Protein AF-A0A9D1F1M0-F1 (afdb_monomer)

Secondary structure (DSSP, 8-state):
-EE-SS-EE---PPSEEEEEE---S-TTT--SEEEESSEEEEEESSS------EEEE----HHHHSEEEETTEEEEPPBPPPPBPHHHHHHHHHHHT-S----SSBHHHHHHHHTTSGGGSPPHHHHHHHHHHHBTT---PPTT--EE--B-TTHHHHHTPPPSSEEEEEEEEETTEEEEEEE-SSEEEEEEEETT-TT-BB--BT--

Structure (mmCIF, N/CA/C/O backbone):
data_AF-A0A9D1F1M0-F1
#
_entry.id   AF-A0A9D1F1M0-F1
#
loop_
_atom_site.group_PDB
_atom_site.id
_atom_site.type_symbol
_atom_site.label_atom_id
_atom_site.label_alt_id
_atom_site.label_comp_id
_atom_site.label_asym_id
_atom_site.label_entity_id
_atom_site.label_seq_id
_atom_site.pdbx_PDB_ins_code
_atom_site.Cartn_x
_atom_site.Cartn_y
_atom_site.Cartn_z
_atom_site.occupancy
_atom_site.B_iso_or_equiv
_atom_site.auth_seq_id
_atom_site.auth_comp_id
_atom_site.auth_asym_id
_atom_site.auth_atom_id
_atom_site.pdbx_PDB_model_num
ATOM 1 N N . MET A 1 1 ? -32.389 -7.081 27.002 1.00 66.50 1 MET A N 1
ATOM 2 C CA . MET A 1 1 ? -31.850 -6.179 25.965 1.00 66.50 1 MET A CA 1
ATOM 3 C C . MET A 1 1 ? -31.815 -6.946 24.661 1.00 66.50 1 MET A C 1
ATOM 5 O O . MET A 1 1 ? -31.350 -8.079 24.673 1.00 66.50 1 MET A O 1
ATOM 9 N N . THR A 1 2 ? -32.314 -6.364 23.579 1.00 65.06 2 THR A N 1
ATOM 10 C CA . THR A 1 2 ? -32.238 -6.954 22.236 1.00 65.06 2 THR A CA 1
ATOM 11 C C . THR A 1 2 ? -31.407 -6.020 21.376 1.00 65.06 2 THR A C 1
ATOM 13 O O . THR A 1 2 ? -31.782 -4.863 21.230 1.00 65.06 2 THR A O 1
ATOM 16 N N . ALA A 1 3 ? -30.282 -6.486 20.847 1.00 62.66 3 ALA A N 1
ATOM 17 C CA . ALA A 1 3 ? -29.440 -5.701 19.950 1.00 62.66 3 ALA A CA 1
ATOM 18 C C . ALA A 1 3 ? -29.547 -6.256 18.524 1.00 62.66 3 ALA A C 1
ATOM 20 O O . ALA A 1 3 ? -29.534 -7.471 18.332 1.00 62.66 3 ALA A O 1
ATOM 21 N N . SER A 1 4 ? -29.678 -5.358 17.555 1.00 65.12 4 SER A N 1
ATOM 22 C CA . SER A 1 4 ? -29.601 -5.604 16.115 1.00 65.12 4 SER A CA 1
ATOM 23 C C . SER A 1 4 ? -28.445 -4.784 15.528 1.00 65.12 4 SER A C 1
ATOM 25 O O . SER A 1 4 ? -27.777 -4.050 16.258 1.00 65.12 4 SER A O 1
ATOM 27 N N . SER A 1 5 ? -28.210 -4.884 14.219 1.00 59.22 5 SER A N 1
ATOM 28 C CA . SER A 1 5 ? -27.217 -4.060 13.516 1.00 59.22 5 SER A CA 1
ATOM 29 C C . SER A 1 5 ? -27.493 -2.559 13.641 1.00 59.22 5 SER A C 1
ATOM 31 O O . SER A 1 5 ? -26.550 -1.776 13.687 1.00 59.22 5 SER A O 1
ATOM 33 N N . ASP A 1 6 ? -28.771 -2.179 13.746 1.00 58.97 6 ASP A N 1
ATOM 34 C CA . ASP A 1 6 ? -29.195 -0.782 13.580 1.00 58.97 6 ASP A CA 1
ATOM 35 C C . ASP A 1 6 ? -29.784 -0.174 14.864 1.00 58.97 6 ASP A C 1
ATOM 37 O O . ASP A 1 6 ? -30.044 1.025 14.925 1.00 58.97 6 ASP A O 1
ATOM 41 N N . TYR A 1 7 ? -30.023 -0.986 15.901 1.00 61.09 7 TYR A N 1
ATOM 42 C CA . TYR A 1 7 ? -30.582 -0.515 17.169 1.00 61.09 7 TYR A CA 1
ATOM 43 C C . TYR A 1 7 ? -30.266 -1.453 18.339 1.00 61.09 7 TYR A C 1
ATOM 45 O O . TYR A 1 7 ? -30.115 -2.663 18.174 1.00 61.09 7 TYR A O 1
ATOM 53 N N . ALA A 1 8 ? -30.265 -0.902 19.552 1.00 68.00 8 ALA A N 1
ATOM 54 C CA . ALA A 1 8 ? -30.320 -1.663 20.794 1.00 68.00 8 ALA A CA 1
ATOM 55 C C . ALA A 1 8 ? -31.588 -1.281 21.563 1.00 68.00 8 ALA A C 1
ATOM 57 O O . ALA A 1 8 ? -31.854 -0.109 21.810 1.00 68.00 8 ALA A O 1
ATOM 58 N N . ARG A 1 9 ? -32.385 -2.280 21.943 1.00 71.25 9 ARG A N 1
ATOM 59 C CA . ARG A 1 9 ? -33.618 -2.114 22.711 1.00 71.25 9 ARG A CA 1
ATOM 60 C C . ARG A 1 9 ? -33.408 -2.578 24.147 1.00 71.25 9 ARG A C 1
ATOM 62 O O . ARG A 1 9 ? -33.182 -3.764 24.411 1.00 71.25 9 ARG A O 1
ATOM 69 N N . LEU A 1 10 ? -33.529 -1.646 25.085 1.00 73.19 10 LEU A N 1
ATOM 70 C CA . LEU A 1 10 ? -33.642 -1.931 26.513 1.00 73.19 10 LEU A CA 1
ATOM 71 C C . LEU A 1 10 ? -35.132 -2.119 26.830 1.00 73.19 10 LEU A C 1
ATOM 73 O O . LEU A 1 10 ? -35.920 -1.194 26.680 1.00 73.19 10 LEU A O 1
ATOM 77 N N . CYS A 1 11 ? -35.539 -3.332 27.203 1.00 68.44 11 CYS A N 1
ATOM 78 C CA . CYS A 1 11 ? -36.927 -3.624 27.571 1.00 68.44 11 CYS A CA 1
ATOM 79 C C . CYS A 1 11 ? -37.061 -3.684 29.098 1.00 68.44 11 CYS A C 1
ATOM 81 O O . CYS A 1 11 ? -36.171 -4.223 29.756 1.00 68.44 11 CYS A O 1
ATOM 83 N N . SER A 1 12 ? -38.199 -3.216 29.623 1.00 70.38 12 SER A N 1
ATOM 84 C CA . SER A 1 12 ? -38.645 -3.446 31.009 1.00 70.38 12 SER A CA 1
ATOM 85 C C . SER A 1 12 ? -37.773 -2.822 32.107 1.00 70.38 12 SER A C 1
ATOM 87 O O . SER A 1 12 ? -37.576 -3.430 33.158 1.00 70.38 12 SER A O 1
ATOM 89 N N . LEU A 1 13 ? -37.263 -1.608 31.890 1.00 72.69 13 LEU A N 1
ATOM 90 C CA . LEU A 1 13 ? -36.590 -0.857 32.951 1.00 72.69 13 LEU A CA 1
ATOM 91 C C . LEU A 1 13 ? -37.628 -0.197 33.884 1.00 72.69 13 LEU A C 1
ATOM 93 O O . LEU A 1 13 ? -38.543 0.460 33.383 1.00 72.69 13 LEU A O 1
ATOM 97 N N . PRO A 1 14 ? -37.518 -0.351 35.218 1.00 78.12 14 PRO A N 1
ATOM 98 C CA . PRO A 1 14 ? -38.342 0.403 36.159 1.00 78.12 14 PRO A CA 1
ATOM 99 C C . PRO A 1 14 ? -38.000 1.899 36.116 1.00 78.12 14 PRO A C 1
ATOM 101 O O . PRO A 1 14 ? -36.936 2.296 35.634 1.00 78.12 14 PRO A O 1
ATOM 104 N N . SER A 1 15 ? -38.883 2.742 36.652 1.00 78.06 15 SER A N 1
ATOM 105 C CA . SER A 1 15 ? -38.616 4.176 36.777 1.00 78.06 15 SER A CA 1
ATOM 106 C C . SER A 1 15 ? -37.350 4.427 37.601 1.00 78.06 15 SER A C 1
ATOM 108 O O . SER A 1 15 ? -37.197 3.855 38.683 1.00 78.06 15 SER A O 1
ATOM 110 N N . GLY A 1 16 ? -36.457 5.284 37.113 1.00 78.62 16 GLY A N 1
ATOM 111 C CA . GLY A 1 16 ? -35.172 5.546 37.760 1.00 78.62 16 GLY A CA 1
ATOM 112 C C . GLY A 1 16 ? -34.158 6.233 36.849 1.00 78.62 16 GLY A C 1
ATOM 113 O O . GLY A 1 16 ? -34.434 6.489 35.676 1.00 78.62 16 GLY A O 1
ATOM 114 N N . SER A 1 17 ? -32.986 6.533 37.410 1.00 79.38 17 SER A N 1
ATOM 115 C CA . SER A 1 17 ? -31.849 7.121 36.693 1.00 79.38 17 SER A CA 1
ATOM 116 C C . SER A 1 17 ? -30.860 6.037 36.281 1.00 79.38 17 SER A C 1
ATOM 118 O O . SER A 1 17 ? -30.490 5.190 37.095 1.00 79.38 17 SER A O 1
ATOM 120 N N . TYR A 1 18 ? -30.403 6.095 35.035 1.00 80.88 18 TYR A N 1
ATOM 121 C CA . TYR A 1 18 ? -29.523 5.099 34.437 1.00 80.88 18 TYR A CA 1
ATOM 122 C C . TYR A 1 18 ? -28.327 5.751 33.748 1.00 80.88 18 TYR A C 1
ATOM 124 O O . TYR A 1 18 ? -28.400 6.879 33.256 1.00 80.88 18 TYR A O 1
ATOM 132 N N . TYR A 1 19 ? -27.238 4.987 33.683 1.00 78.31 19 TYR A N 1
ATOM 133 C CA . TYR A 1 19 ? -26.060 5.287 32.880 1.00 78.31 19 TYR A CA 1
ATOM 134 C C . TYR A 1 19 ? -25.877 4.173 31.857 1.00 78.31 19 TYR A C 1
ATOM 136 O O . TYR A 1 19 ? -25.788 2.999 32.225 1.00 78.31 19 TYR A O 1
ATOM 144 N N . LEU A 1 20 ? -25.825 4.541 30.581 1.00 78.19 20 LEU A N 1
ATOM 145 C CA . LEU A 1 20 ? -25.457 3.636 29.504 1.00 78.19 20 LEU A CA 1
ATOM 146 C C . LEU A 1 20 ? -24.019 3.927 29.093 1.00 78.19 20 LEU A C 1
ATOM 148 O O . LEU A 1 20 ? -23.716 5.023 28.617 1.00 78.19 20 LEU A O 1
ATOM 152 N N . LEU A 1 21 ? -23.164 2.924 29.273 1.00 76.31 21 LEU A N 1
ATOM 153 C CA . LEU A 1 21 ? -21.845 2.877 28.663 1.00 76.31 21 LEU A CA 1
ATOM 154 C C . LEU A 1 21 ? -21.984 2.191 27.308 1.00 76.31 21 LEU A C 1
ATOM 156 O O . LEU A 1 21 ? -22.409 1.035 27.237 1.00 76.31 21 LEU A O 1
ATOM 160 N N . ILE A 1 22 ? -21.626 2.899 26.244 1.00 75.94 22 ILE A N 1
ATOM 161 C CA . ILE A 1 22 ? -21.608 2.344 24.895 1.00 75.94 22 ILE A CA 1
ATOM 162 C C . ILE A 1 22 ? -20.151 2.141 24.504 1.00 75.94 22 ILE A C 1
ATOM 164 O O . ILE A 1 22 ? -19.398 3.100 24.366 1.00 75.94 22 ILE A O 1
ATOM 168 N N . SER A 1 23 ? -19.760 0.886 24.301 1.00 66.31 23 SER A N 1
ATOM 169 C CA . SER A 1 23 ? -18.408 0.525 23.888 1.00 66.31 23 SER A CA 1
ATOM 170 C C . SER A 1 23 ? -18.415 -0.373 22.654 1.00 66.31 23 SER A C 1
ATOM 172 O O . SER A 1 23 ? -19.356 -1.123 22.386 1.00 66.31 23 SER A O 1
ATOM 174 N N . SER A 1 24 ? -17.339 -0.281 21.876 1.00 62.59 24 SER A N 1
ATOM 175 C CA . SER A 1 24 ? -17.047 -1.210 20.789 1.00 62.59 24 SER A CA 1
ATOM 176 C C . SER A 1 24 ? -16.769 -2.608 21.362 1.00 62.59 24 SER A C 1
ATOM 178 O O . SER A 1 24 ? -16.028 -2.770 22.329 1.00 62.59 24 SER A O 1
ATOM 180 N N . VAL A 1 25 ? -17.344 -3.647 20.745 1.00 58.22 25 VAL A N 1
ATOM 181 C CA . VAL A 1 25 ? -17.185 -5.050 21.185 1.00 58.22 25 VAL A CA 1
ATOM 182 C C . VAL A 1 25 ? -15.763 -5.581 20.920 1.00 58.22 25 VAL A C 1
ATOM 184 O O . VAL A 1 25 ? -15.386 -6.633 21.430 1.00 58.22 25 VAL A O 1
ATOM 187 N N . LYS A 1 26 ? -14.938 -4.859 20.146 1.00 52.06 26 LYS A N 1
ATOM 188 C CA . LYS A 1 26 ? -13.528 -5.199 19.898 1.00 52.06 26 LYS A CA 1
ATOM 189 C C . LYS A 1 26 ? -12.594 -4.299 20.709 1.00 52.06 26 LYS A C 1
ATOM 191 O O . LYS A 1 26 ? -11.773 -3.584 20.149 1.00 52.06 26 LYS A O 1
ATOM 196 N N . ALA A 1 27 ? -12.692 -4.387 22.032 1.00 37.38 27 ALA A N 1
ATOM 197 C CA . ALA A 1 27 ? -11.729 -3.762 22.930 1.00 37.38 27 ALA A CA 1
ATOM 198 C C . ALA A 1 27 ? -10.305 -4.283 22.645 1.00 37.38 27 ALA A C 1
ATOM 200 O O . ALA A 1 27 ? -10.062 -5.491 22.674 1.00 37.38 27 ALA A O 1
ATOM 201 N N . GLY A 1 28 ? -9.369 -3.368 22.372 1.00 43.16 28 GLY A N 1
ATOM 202 C CA . GLY A 1 28 ? -7.945 -3.701 22.236 1.00 43.16 28 GLY A CA 1
ATOM 203 C C . GLY A 1 28 ? -7.144 -2.861 21.240 1.00 43.16 28 GLY A C 1
ATOM 204 O O . GLY A 1 28 ? -6.245 -3.407 20.615 1.00 43.16 28 GLY A O 1
ATOM 205 N N . GLY A 1 29 ? -7.468 -1.576 21.043 1.00 45.91 29 GLY A N 1
ATOM 206 C CA . GLY A 1 29 ? -6.735 -0.710 20.102 1.00 45.91 29 GLY A CA 1
ATOM 207 C C . GLY A 1 29 ? -7.098 -0.913 18.624 1.00 45.91 29 GLY A C 1
ATOM 208 O O . GLY A 1 29 ? -6.433 -0.370 17.750 1.00 45.91 29 GLY A O 1
ATOM 209 N N . LYS A 1 30 ? -8.167 -1.672 18.342 1.00 52.09 30 LYS A N 1
ATOM 210 C CA . LYS A 1 30 ? -8.663 -2.009 16.991 1.00 52.09 30 LYS A CA 1
ATOM 211 C C . LYS A 1 30 ? -10.112 -1.568 16.778 1.00 52.09 30 LYS A C 1
ATOM 213 O O . LYS A 1 30 ? -10.870 -2.220 16.054 1.00 52.09 30 LYS A O 1
ATOM 218 N N . ASP A 1 31 ? -10.519 -0.499 17.454 1.00 56.31 31 ASP A N 1
ATOM 219 C CA . ASP A 1 31 ? -11.888 -0.001 17.395 1.00 56.31 31 ASP A CA 1
ATOM 220 C C . ASP A 1 31 ? -12.197 0.535 15.994 1.00 56.31 31 ASP A C 1
ATOM 222 O O . ASP A 1 31 ? -11.617 1.509 15.521 1.00 56.31 31 ASP A O 1
ATOM 226 N N . LYS A 1 32 ? -13.132 -0.127 15.304 1.00 56.91 32 LYS A N 1
ATOM 227 C CA . LYS A 1 32 ? -13.571 0.265 13.955 1.00 56.91 32 LYS A CA 1
ATOM 228 C C . LYS A 1 32 ? -14.435 1.534 13.971 1.00 56.91 32 LYS A C 1
ATOM 230 O O . LYS A 1 32 ? -14.547 2.210 12.948 1.00 56.91 32 LYS A O 1
ATOM 235 N N . TYR A 1 33 ? -15.038 1.852 15.116 1.00 60.19 33 TYR A N 1
ATOM 236 C CA . TYR A 1 33 ? -15.935 2.988 15.292 1.00 60.19 33 TYR A CA 1
ATOM 237 C C . TYR A 1 33 ? -15.636 3.726 16.596 1.00 60.19 33 TYR A C 1
ATOM 239 O O . TYR A 1 33 ? -15.408 3.083 17.619 1.00 60.19 33 TYR A O 1
ATOM 247 N N . ASN A 1 34 ? -15.689 5.057 16.559 1.00 62.19 34 ASN A N 1
ATOM 248 C CA . ASN A 1 34 ? -15.696 5.898 17.750 1.00 62.19 34 ASN A CA 1
ATOM 249 C C . ASN A 1 34 ? -17.141 6.170 18.129 1.00 62.19 34 ASN A C 1
ATOM 251 O O . ASN A 1 34 ? -17.940 6.542 17.265 1.00 62.19 34 ASN A O 1
ATOM 255 N N . VAL A 1 35 ? -17.471 6.030 19.406 1.00 65.00 35 VAL A N 1
ATOM 256 C CA . VAL A 1 35 ? -18.810 6.351 19.892 1.00 65.00 35 VAL A CA 1
ATOM 257 C C . VAL A 1 35 ? -18.781 7.728 20.519 1.00 65.00 35 VAL A C 1
ATOM 259 O O . VAL A 1 35 ? -17.998 7.988 21.431 1.00 65.00 35 VAL A O 1
ATOM 262 N N . LYS A 1 36 ? -19.652 8.620 20.048 1.00 67.25 36 LYS A N 1
ATOM 263 C CA . LYS A 1 36 ? -19.908 9.893 20.722 1.00 67.25 36 LYS A CA 1
ATOM 264 C C . LYS A 1 36 ? -21.417 10.115 20.839 1.00 67.25 36 LYS A C 1
ATOM 266 O O . LYS A 1 36 ? -22.094 10.103 19.806 1.00 67.25 36 LYS A O 1
ATOM 271 N N . PRO A 1 37 ? -21.941 10.352 22.058 1.00 66.69 37 PRO A N 1
ATOM 272 C CA . PRO A 1 37 ? -21.266 10.273 23.370 1.00 66.69 37 PRO A CA 1
ATOM 273 C C . PRO A 1 37 ? -21.019 8.823 23.853 1.00 66.69 37 PRO A C 1
ATOM 275 O O . PRO A 1 37 ? -21.831 7.939 23.610 1.00 66.69 37 PRO A O 1
ATOM 278 N N . GLU A 1 38 ? -19.913 8.593 24.571 1.00 72.94 38 GLU A N 1
ATOM 279 C CA . GLU A 1 38 ? -19.557 7.286 25.172 1.00 72.94 38 GLU A CA 1
ATOM 280 C C . GLU A 1 38 ? -20.424 6.943 26.395 1.00 72.94 38 GLU A C 1
ATOM 282 O O . GLU A 1 38 ? -20.784 5.788 26.626 1.00 72.94 38 GLU A O 1
ATOM 287 N N . ASN A 1 39 ? -20.785 7.974 27.162 1.00 77.94 39 ASN A N 1
ATOM 288 C CA . ASN A 1 39 ? -21.615 7.868 28.351 1.00 77.94 39 ASN A CA 1
ATOM 289 C C . ASN A 1 39 ? -22.881 8.694 28.153 1.00 77.94 39 ASN A C 1
ATOM 291 O O . ASN A 1 39 ? -22.809 9.903 27.925 1.00 77.94 39 ASN A O 1
ATOM 295 N N . ILE A 1 40 ? -24.035 8.043 28.276 1.00 78.88 40 ILE A N 1
ATOM 296 C CA . ILE A 1 40 ? -25.343 8.698 28.214 1.00 78.88 40 ILE A CA 1
ATOM 297 C C . ILE A 1 40 ? -26.041 8.477 29.547 1.00 78.88 40 ILE A C 1
ATOM 299 O O . ILE A 1 40 ? -26.253 7.336 29.962 1.00 78.88 40 ILE A O 1
ATOM 303 N N . SER A 1 41 ? -26.401 9.568 30.219 1.00 79.19 41 SER A N 1
ATOM 304 C CA . SER A 1 41 ? -27.297 9.525 31.369 1.00 79.19 41 SER A CA 1
ATOM 305 C C . SER A 1 41 ? -28.725 9.808 30.923 1.00 79.19 41 SER A C 1
ATOM 307 O O . SER A 1 41 ? -28.979 10.708 30.120 1.00 79.19 41 SER A O 1
ATOM 309 N N . PHE A 1 42 ? -29.669 9.036 31.450 1.00 76.94 42 PHE A N 1
ATOM 310 C CA . PHE A 1 42 ? -31.088 9.264 31.213 1.00 76.94 42 PHE A CA 1
ATOM 311 C C . PHE A 1 42 ? -31.930 8.848 32.415 1.00 76.94 42 PHE A C 1
ATOM 313 O O . PHE A 1 42 ? -31.525 8.015 33.228 1.00 76.94 42 PHE A O 1
ATOM 320 N N . THR A 1 43 ? -33.120 9.433 32.510 1.00 74.62 43 THR A N 1
ATOM 321 C CA . THR A 1 43 ? -34.093 9.131 33.560 1.00 74.62 43 THR A CA 1
ATOM 322 C C . THR A 1 43 ? -35.374 8.638 32.913 1.00 74.62 43 THR A C 1
ATOM 324 O O . THR A 1 43 ? -35.920 9.304 32.036 1.00 74.62 43 THR A O 1
ATOM 327 N N . ILE A 1 44 ? -35.874 7.493 33.370 1.00 70.88 44 ILE A N 1
ATOM 328 C CA . ILE A 1 44 ? -37.179 6.966 32.966 1.00 70.88 44 ILE A CA 1
ATOM 329 C C . ILE A 1 44 ? -38.187 7.396 34.028 1.00 70.88 44 ILE A C 1
ATOM 331 O O . ILE A 1 44 ? -38.185 6.867 35.140 1.00 70.88 44 ILE A O 1
ATOM 335 N N . THR A 1 45 ? -39.016 8.386 33.703 1.00 68.62 45 THR A N 1
ATOM 336 C CA . THR A 1 45 ? -40.078 8.892 34.592 1.00 68.62 45 THR A CA 1
ATOM 337 C C . THR A 1 45 ? -41.451 8.337 34.227 1.00 68.62 45 THR A C 1
ATOM 339 O O . THR A 1 45 ? -42.252 8.105 35.121 1.00 68.62 45 THR A O 1
ATOM 342 N N . ASN A 1 46 ? -41.679 8.062 32.942 1.00 62.03 46 ASN A N 1
ATOM 343 C CA . ASN A 1 46 ? -42.739 7.238 32.360 1.00 62.03 46 ASN A CA 1
ATOM 344 C C . ASN A 1 46 ? -42.135 6.541 31.128 1.00 62.03 46 ASN A C 1
ATOM 346 O O . ASN A 1 46 ? -41.043 6.916 30.712 1.00 62.03 46 ASN A O 1
ATOM 350 N N . SER A 1 47 ? -42.788 5.510 30.598 1.00 57.84 47 SER A N 1
ATOM 351 C CA . SER A 1 47 ? -42.271 4.460 29.694 1.00 57.84 47 SER A CA 1
ATOM 352 C C . SER A 1 47 ? -41.488 4.859 28.430 1.00 57.84 47 SER A C 1
ATOM 354 O O . SER A 1 47 ? -41.034 3.961 27.726 1.00 57.84 47 SER A O 1
ATOM 356 N N . ASP A 1 48 ? -41.263 6.141 28.159 1.00 57.00 48 ASP A N 1
ATOM 357 C CA . ASP A 1 48 ? -40.726 6.627 26.897 1.00 57.00 48 ASP A CA 1
ATOM 358 C C . ASP A 1 48 ? -39.519 7.546 27.134 1.00 57.00 48 ASP A C 1
ATOM 360 O O . ASP A 1 48 ? -39.643 8.720 27.487 1.00 57.00 48 ASP A O 1
ATOM 364 N N . TRP A 1 49 ? -38.326 6.986 26.935 1.00 62.28 49 TRP A N 1
ATOM 365 C CA . TRP A 1 49 ? -37.104 7.747 26.692 1.00 62.28 49 TRP A CA 1
ATOM 366 C C . TRP A 1 49 ? -36.579 7.381 25.304 1.00 62.28 49 TRP A C 1
ATOM 368 O O . TRP A 1 49 ? -36.384 6.201 25.007 1.00 62.28 49 TRP A O 1
ATOM 378 N N . GLU A 1 50 ? -36.320 8.392 24.478 1.00 59.25 50 GLU A N 1
ATOM 379 C CA . GLU A 1 50 ? -35.614 8.251 23.207 1.00 59.25 50 GLU A CA 1
ATOM 380 C C . GLU A 1 50 ? -34.267 8.975 23.301 1.00 59.25 50 GLU A C 1
ATOM 382 O O . GLU A 1 50 ? -34.192 10.149 23.667 1.00 59.25 50 GLU A O 1
ATOM 387 N N . GLY A 1 51 ? -33.192 8.272 22.956 1.00 60.00 51 GLY A N 1
ATOM 388 C CA . GLY A 1 51 ? -31.860 8.842 22.801 1.00 60.00 51 GLY A CA 1
ATOM 389 C C . GLY A 1 51 ? -31.135 8.173 21.643 1.00 60.00 51 GLY A C 1
ATOM 390 O O . GLY A 1 51 ? -31.375 7.005 21.339 1.00 60.00 51 GLY A O 1
ATOM 391 N N . ASN A 1 52 ? -30.260 8.922 20.979 1.00 57.09 52 ASN A N 1
ATOM 392 C CA . ASN A 1 52 ? -29.437 8.427 19.883 1.00 57.09 52 ASN A CA 1
ATOM 393 C C . ASN A 1 52 ? -27.947 8.534 20.239 1.00 57.09 52 ASN A C 1
ATOM 395 O O . ASN A 1 52 ? -27.537 9.361 21.051 1.00 57.09 52 ASN A O 1
ATOM 399 N N . ALA A 1 53 ? -27.143 7.661 19.637 1.00 56.66 53 ALA A N 1
ATOM 400 C CA . ALA A 1 53 ? -25.690 7.729 19.661 1.00 56.66 53 ALA A CA 1
ATOM 401 C C . ALA A 1 53 ? -25.191 7.593 18.223 1.00 56.66 53 ALA A C 1
ATOM 403 O O . ALA A 1 53 ? -25.727 6.795 17.451 1.00 56.66 53 ALA A O 1
ATOM 404 N N . SER A 1 54 ? -24.179 8.375 17.856 1.00 49.56 54 SER A N 1
ATOM 405 C CA . SER A 1 54 ? -23.539 8.278 16.545 1.00 49.56 54 SER A CA 1
ATOM 406 C C . SER A 1 54 ? -22.253 7.465 16.638 1.00 49.56 54 SER A C 1
ATOM 408 O O . SER A 1 54 ? -21.437 7.682 17.538 1.00 49.56 54 SER A O 1
ATOM 410 N N . PHE A 1 55 ? -22.075 6.553 15.685 1.00 50.62 55 PHE A N 1
ATOM 411 C CA . PHE A 1 55 ? -20.854 5.779 15.503 1.00 50.62 55 PHE A CA 1
ATOM 412 C C . PHE A 1 55 ? -20.092 6.361 14.314 1.00 50.62 55 PHE A C 1
ATOM 414 O O . PHE A 1 55 ? -20.511 6.214 13.166 1.00 50.62 55 PHE A O 1
ATOM 421 N N . GLU A 1 56 ? -18.980 7.039 14.576 1.00 58.03 56 GLU A N 1
ATOM 422 C CA . GLU A 1 56 ? -18.094 7.519 13.517 1.00 58.03 56 GLU A CA 1
ATOM 423 C C . GLU A 1 56 ? -17.197 6.365 13.073 1.00 58.03 56 GLU A C 1
ATOM 425 O O . GLU A 1 56 ? -16.486 5.782 13.892 1.00 58.03 56 GLU A O 1
ATOM 430 N N . LYS A 1 57 ? -17.230 6.008 11.786 1.00 60.00 57 LYS A N 1
ATOM 431 C CA . LYS A 1 57 ? -16.325 5.000 11.222 1.00 60.00 57 LYS A CA 1
ATOM 432 C C . LYS A 1 57 ? -14.892 5.529 11.285 1.00 60.00 57 LYS A C 1
ATOM 434 O O . LYS A 1 57 ? -14.543 6.454 10.562 1.00 60.00 57 LYS A O 1
ATOM 439 N N . LEU A 1 58 ? -14.075 4.922 12.141 1.00 63.41 58 LEU A N 1
ATOM 440 C CA . LEU A 1 58 ? -12.683 5.318 12.363 1.00 63.41 58 LEU A CA 1
ATOM 441 C C . LEU A 1 58 ? -11.732 4.720 11.331 1.00 63.41 58 LEU A C 1
ATOM 443 O O . LEU A 1 58 ? -10.729 5.336 10.987 1.00 63.41 58 LEU A O 1
ATOM 447 N N . VAL A 1 59 ? -12.040 3.516 10.842 1.00 69.94 59 VAL A N 1
ATOM 448 C CA . VAL A 1 59 ? -11.173 2.781 9.916 1.00 69.94 59 VAL A CA 1
ATOM 449 C C . VAL A 1 59 ? -11.841 2.692 8.552 1.00 69.94 59 VAL A C 1
ATOM 451 O O . VAL A 1 59 ? -12.789 1.924 8.360 1.00 69.94 59 VAL A O 1
ATOM 454 N N . LYS A 1 60 ? -11.327 3.469 7.598 1.00 81.50 60 LYS A N 1
ATOM 455 C CA . LYS A 1 60 ? -11.651 3.315 6.176 1.00 81.50 60 LYS A CA 1
ATOM 456 C C . LYS A 1 60 ? -10.769 2.222 5.589 1.00 81.50 60 LYS A C 1
ATOM 458 O O . LYS A 1 60 ? -9.556 2.226 5.805 1.00 81.50 60 LYS A O 1
ATOM 463 N N . ASN A 1 61 ? -11.390 1.270 4.905 1.00 86.00 61 ASN A N 1
ATOM 464 C CA . ASN A 1 61 ? -10.749 0.054 4.430 1.00 86.00 61 ASN A CA 1
ATOM 465 C C . ASN A 1 61 ? -11.255 -0.351 3.051 1.00 86.00 61 ASN A C 1
ATOM 467 O O . ASN A 1 61 ? -12.367 -0.034 2.625 1.00 86.00 61 ASN A O 1
ATOM 471 N N . CYS A 1 62 ? -10.445 -1.162 2.390 1.00 88.25 62 CYS A N 1
ATOM 472 C CA . CYS A 1 62 ? -10.683 -1.553 1.015 1.00 88.25 62 CYS A CA 1
ATOM 473 C C . CYS A 1 62 ? -12.001 -2.245 0.728 1.00 88.25 62 CYS A C 1
ATOM 475 O O . CYS A 1 62 ? -12.587 -2.035 -0.331 1.00 88.25 62 CYS A O 1
ATOM 477 N N . LYS A 1 63 ? -12.466 -3.080 1.657 1.00 83.19 63 LYS A N 1
ATOM 478 C CA . LYS A 1 63 ? -13.658 -3.895 1.441 1.00 83.19 63 LYS A CA 1
ATOM 479 C C . LYS A 1 63 ? -14.927 -3.050 1.424 1.00 83.19 63 LYS A C 1
ATOM 481 O O . LYS A 1 63 ? -15.875 -3.397 0.729 1.00 83.19 63 LYS A O 1
ATOM 486 N N . GLU A 1 64 ? -14.955 -1.986 2.216 1.00 81.75 64 GLU A N 1
ATOM 487 C CA . GLU A 1 64 ? -16.155 -1.173 2.412 1.00 81.75 64 GLU A CA 1
ATOM 488 C C . GLU A 1 64 ? -16.104 0.154 1.662 1.00 81.75 64 GLU A C 1
ATOM 490 O O . GLU A 1 64 ? -17.140 0.614 1.194 1.00 81.75 64 GLU A O 1
ATOM 495 N N . ASP A 1 65 ? -14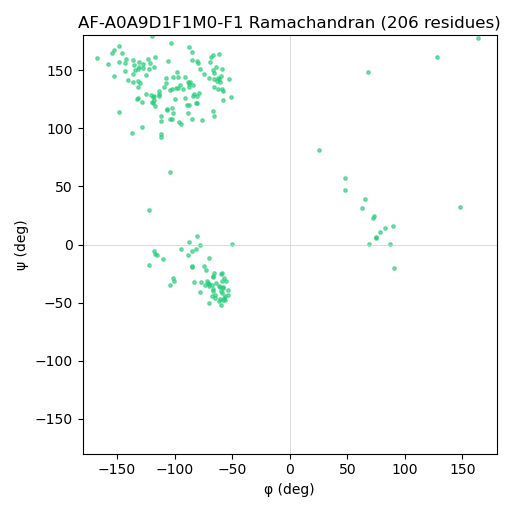.924 0.764 1.543 1.00 86.31 65 ASP A N 1
ATOM 496 C CA . ASP A 1 65 ? -14.777 2.120 1.007 1.00 86.31 65 ASP A CA 1
ATOM 497 C C . ASP A 1 65 ? -14.101 2.145 -0.374 1.00 86.31 65 ASP A C 1
ATOM 499 O O . ASP A 1 65 ? -14.103 3.178 -1.038 1.00 86.31 65 ASP A O 1
ATOM 503 N N . GLY A 1 66 ? -13.508 1.029 -0.817 1.00 90.06 66 GLY A N 1
ATOM 504 C CA . GLY A 1 66 ? -12.704 0.963 -2.048 1.00 90.06 66 GLY A CA 1
ATOM 505 C C . GLY A 1 66 ? -11.312 1.598 -1.922 1.00 90.06 66 GLY A C 1
ATOM 506 O O . GLY A 1 66 ? -10.575 1.695 -2.902 1.00 90.06 66 GLY A O 1
ATOM 507 N N . TYR A 1 67 ? -10.941 2.029 -0.717 1.00 92.25 67 TY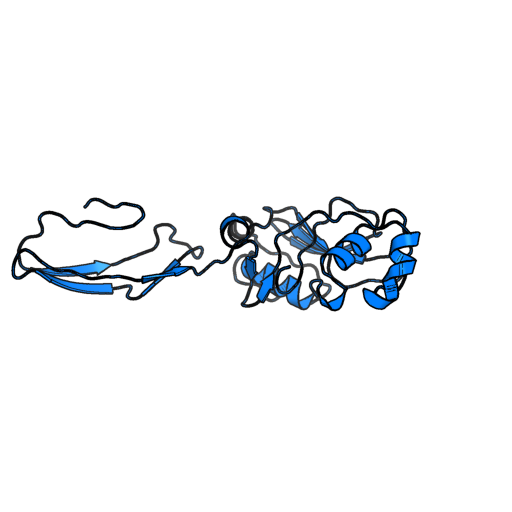R A N 1
ATOM 508 C CA . TYR A 1 67 ? -9.650 2.613 -0.366 1.00 92.25 67 TYR A CA 1
ATOM 509 C C . TYR A 1 67 ? -9.386 2.387 1.124 1.00 92.25 67 TYR A C 1
ATOM 511 O O . TYR A 1 67 ? -10.313 2.086 1.875 1.00 92.25 67 TYR A O 1
ATOM 519 N N . PHE A 1 68 ? -8.151 2.571 1.579 1.00 91.81 68 PHE A N 1
ATOM 520 C CA . PHE A 1 68 ? -7.847 2.579 3.009 1.00 91.81 68 PHE A CA 1
ATOM 521 C C . PHE A 1 68 ? -7.208 3.891 3.447 1.00 91.81 68 PHE A C 1
ATOM 523 O O . PHE A 1 68 ? -6.627 4.612 2.634 1.00 91.81 68 PHE A O 1
ATOM 530 N N . GLU A 1 69 ? -7.332 4.220 4.731 1.00 90.06 69 GLU A N 1
ATOM 531 C CA . GLU A 1 69 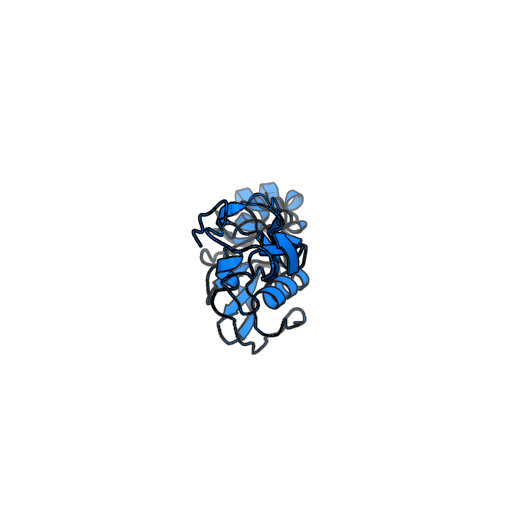? -6.626 5.357 5.322 1.00 90.06 69 GLU A CA 1
ATOM 532 C C . GLU A 1 69 ? -5.592 4.892 6.340 1.00 90.06 69 GLU A C 1
ATOM 534 O O . GLU A 1 69 ? -5.896 4.128 7.250 1.00 90.06 69 GLU A O 1
ATOM 539 N N . ALA A 1 70 ? -4.365 5.386 6.191 1.00 86.75 70 ALA A N 1
ATOM 540 C CA . ALA A 1 70 ? -3.277 5.172 7.136 1.00 86.75 70 ALA A CA 1
ATOM 541 C C . ALA A 1 70 ? -2.679 6.530 7.506 1.00 86.75 70 ALA A C 1
ATOM 543 O O . ALA A 1 70 ? -2.262 7.295 6.631 1.00 86.75 70 ALA A O 1
ATOM 544 N N . ASN A 1 71 ? -2.683 6.842 8.804 1.00 80.69 71 ASN A N 1
ATOM 545 C CA . ASN A 1 71 ? -2.182 8.096 9.375 1.00 80.69 71 ASN A CA 1
ATOM 546 C C . ASN A 1 71 ? -2.684 9.369 8.644 1.00 80.69 71 ASN A C 1
ATOM 548 O O . ASN A 1 71 ? -1.904 10.245 8.264 1.00 80.69 71 ASN A O 1
ATOM 552 N N . GLY A 1 72 ? -3.995 9.428 8.375 1.00 82.44 72 GLY A N 1
ATOM 553 C CA . GLY A 1 72 ? -4.656 10.562 7.715 1.00 82.44 72 GLY A CA 1
ATOM 554 C C . GLY A 1 72 ? -4.422 10.683 6.203 1.00 82.44 72 GLY A C 1
ATOM 555 O O . GLY A 1 72 ? -4.836 11.676 5.607 1.00 82.44 72 GLY A O 1
ATOM 556 N N . LYS A 1 73 ? -3.768 9.703 5.565 1.00 88.50 73 LYS A N 1
ATOM 557 C CA . LYS A 1 73 ? -3.610 9.636 4.104 1.00 88.50 73 LYS A CA 1
ATOM 558 C C . LYS A 1 73 ? -4.473 8.538 3.504 1.00 88.50 73 LYS A C 1
ATOM 560 O O . LYS A 1 73 ? -4.520 7.435 4.040 1.00 88.50 73 LYS A O 1
ATOM 565 N N . LYS A 1 74 ? -5.093 8.847 2.365 1.00 92.38 74 LYS A N 1
ATOM 566 C CA . LYS A 1 74 ? -5.910 7.935 1.561 1.00 92.38 74 LYS A CA 1
ATOM 567 C C . LYS A 1 74 ? -5.052 7.153 0.564 1.00 92.38 74 LYS A C 1
ATOM 569 O O . LYS A 1 74 ? -4.242 7.748 -0.149 1.00 92.38 74 LYS A O 1
ATOM 574 N N . TRP A 1 75 ? -5.305 5.852 0.471 1.00 94.81 75 TRP A N 1
ATOM 575 C CA . TRP A 1 75 ? -4.584 4.894 -0.364 1.00 94.81 75 TRP A CA 1
ATOM 576 C C . TRP A 1 75 ? -5.547 4.031 -1.169 1.00 94.81 75 TRP A C 1
ATOM 578 O O . TRP A 1 75 ? -6.566 3.594 -0.639 1.00 94.81 75 TRP A O 1
ATOM 588 N N . SER A 1 76 ? -5.223 3.730 -2.426 1.00 96.38 76 SER A N 1
ATOM 589 C CA . SER A 1 76 ? -5.942 2.683 -3.157 1.00 96.38 76 SER A CA 1
ATOM 590 C C . SER A 1 76 ? -5.783 1.337 -2.458 1.00 96.38 76 SER A C 1
ATOM 592 O O . SER A 1 76 ? -4.860 1.121 -1.674 1.00 96.38 76 SER A O 1
ATOM 594 N N . CYS A 1 77 ? -6.634 0.389 -2.818 1.00 95.50 77 CYS A N 1
ATOM 595 C CA . CYS A 1 77 ? -6.447 -0.982 -2.376 1.00 95.50 77 CYS A CA 1
ATOM 596 C C . CYS A 1 77 ? -5.207 -1.630 -2.968 1.00 95.50 77 CYS A C 1
ATOM 598 O O . CYS A 1 77 ? -4.811 -1.242 -4.070 1.00 95.50 77 CYS A O 1
ATOM 600 N N . PRO A 1 78 ? -4.586 -2.583 -2.245 1.00 96.56 78 PRO A N 1
ATOM 601 C CA . PRO A 1 78 ? -3.433 -3.296 -2.756 1.00 96.56 78 PRO A CA 1
ATOM 602 C C . PRO A 1 78 ? -3.832 -4.074 -4.004 1.00 96.56 78 PRO A C 1
ATOM 604 O O . PRO A 1 78 ? -4.851 -4.767 -4.029 1.00 96.56 78 PRO A O 1
ATOM 607 N N . PHE A 1 79 ? -3.014 -3.971 -5.040 1.00 96.81 79 PHE A N 1
ATOM 608 C CA . PHE A 1 79 ? -3.206 -4.695 -6.287 1.00 96.81 79 PHE A CA 1
ATOM 609 C C . PHE A 1 79 ? -1.888 -5.292 -6.764 1.00 96.81 79 PHE A C 1
ATOM 611 O O . PHE A 1 79 ? -0.809 -4.793 -6.445 1.00 96.81 79 PHE A O 1
ATOM 618 N N . TYR A 1 80 ? -1.984 -6.364 -7.545 1.00 97.12 80 TYR A N 1
ATOM 619 C CA . TYR A 1 80 ? -0.855 -6.878 -8.307 1.00 97.12 80 TYR A CA 1
ATOM 620 C C . TYR A 1 80 ? -0.811 -6.146 -9.651 1.00 97.12 80 TYR A C 1
ATOM 622 O O . TYR A 1 80 ? -1.808 -6.185 -10.379 1.00 97.12 80 TYR A O 1
ATOM 630 N N . PRO A 1 81 ? 0.282 -5.438 -9.974 1.00 96.25 81 PRO A N 1
ATOM 631 C CA . PRO A 1 81 ? 0.355 -4.655 -11.198 1.00 96.25 81 PRO A CA 1
ATOM 632 C C . PRO A 1 81 ? 0.246 -5.519 -12.453 1.00 96.25 81 PRO A C 1
ATOM 634 O O . PRO A 1 81 ? 0.823 -6.603 -12.528 1.00 96.25 81 PRO A O 1
ATOM 637 N N . THR A 1 82 ? -0.423 -4.997 -13.480 1.00 96.62 82 THR A N 1
ATOM 638 C CA . THR A 1 82 ? -0.231 -5.504 -14.847 1.00 96.62 82 THR A CA 1
ATOM 639 C C . THR A 1 82 ? 1.050 -4.879 -15.396 1.00 96.62 82 THR A C 1
ATOM 641 O O . THR A 1 82 ? 1.129 -3.649 -15.412 1.00 96.62 82 THR A O 1
ATOM 644 N N . PRO A 1 83 ? 2.058 -5.664 -15.811 1.00 96.75 83 PRO A N 1
ATOM 645 C CA . PRO A 1 83 ? 3.339 -5.112 -16.222 1.00 96.75 83 PRO A CA 1
ATOM 646 C C . PRO A 1 83 ? 3.220 -4.336 -17.531 1.00 96.75 83 PRO A C 1
ATOM 648 O O . PRO A 1 83 ? 2.330 -4.597 -18.341 1.00 96.75 83 PRO A O 1
ATOM 651 N N . LEU A 1 84 ? 4.160 -3.423 -17.757 1.00 96.19 84 LEU A N 1
ATOM 652 C CA . LEU A 1 84 ? 4.367 -2.833 -19.073 1.00 96.19 84 LEU A CA 1
ATOM 653 C C . LEU A 1 84 ? 5.392 -3.627 -19.875 1.00 96.19 84 LEU A C 1
ATOM 655 O O . LEU A 1 84 ? 6.392 -4.112 -19.340 1.00 96.19 84 LEU A O 1
ATOM 659 N N . THR A 1 85 ? 5.162 -3.707 -21.181 1.00 96.12 85 THR A N 1
ATOM 660 C CA . THR A 1 85 ? 6.222 -4.031 -22.138 1.00 96.1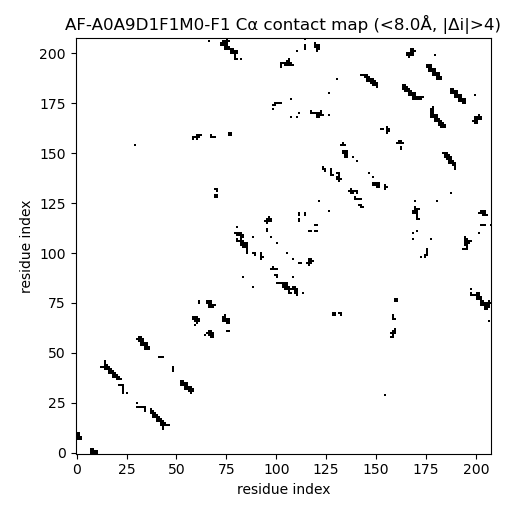2 85 THR A CA 1
ATOM 661 C C . THR A 1 85 ? 7.222 -2.883 -22.217 1.00 96.12 85 THR A C 1
ATOM 663 O O . THR A 1 85 ? 6.920 -1.730 -21.878 1.00 96.12 85 THR A O 1
ATOM 666 N N . LYS A 1 86 ? 8.416 -3.166 -22.740 1.00 94.31 86 LYS A N 1
ATOM 667 C CA . LYS A 1 86 ? 9.432 -2.126 -22.927 1.00 94.31 86 LYS A CA 1
ATOM 668 C C . LYS A 1 86 ? 8.939 -1.008 -23.850 1.00 94.31 86 LYS A C 1
ATOM 670 O O . LYS A 1 86 ? 9.172 0.165 -23.573 1.00 94.31 86 LYS A O 1
ATOM 675 N N . ALA A 1 87 ? 8.214 -1.363 -24.912 1.00 95.69 87 ALA A N 1
ATOM 676 C CA . ALA A 1 87 ? 7.653 -0.402 -25.859 1.00 95.69 87 ALA A CA 1
ATOM 677 C C . ALA A 1 87 ? 6.594 0.510 -25.214 1.00 95.69 87 ALA A C 1
ATOM 679 O O . ALA A 1 87 ? 6.615 1.722 -25.424 1.00 95.69 87 ALA A O 1
ATOM 680 N N . GLU A 1 88 ? 5.694 -0.047 -24.397 1.00 96.75 88 GLU A N 1
ATOM 681 C CA . GLU A 1 88 ? 4.695 0.746 -23.670 1.00 96.75 88 GLU A CA 1
ATOM 682 C C . GLU A 1 88 ? 5.332 1.657 -22.622 1.00 96.75 88 GLU A C 1
ATOM 684 O O . GLU A 1 88 ? 4.909 2.806 -22.477 1.00 96.75 88 GLU A O 1
ATOM 689 N N . CYS A 1 89 ? 6.353 1.165 -21.913 1.00 96.25 89 CYS A N 1
ATOM 690 C CA . CYS A 1 89 ? 7.119 1.975 -20.975 1.00 96.25 89 CYS A CA 1
ATOM 691 C C . CYS A 1 89 ? 7.772 3.155 -21.702 1.00 96.25 89 CYS A C 1
ATOM 693 O O . CYS A 1 89 ? 7.545 4.299 -21.317 1.00 96.25 89 CYS A O 1
ATOM 695 N N . GLU A 1 90 ? 8.510 2.916 -22.791 1.00 96.62 90 GLU A N 1
ATOM 696 C CA . GLU A 1 90 ? 9.202 3.984 -23.530 1.00 96.62 90 GLU A CA 1
ATOM 697 C C . GLU A 1 90 ? 8.227 5.034 -24.077 1.00 96.62 90 GLU A C 1
ATOM 699 O O . GLU A 1 90 ? 8.515 6.230 -24.037 1.00 96.62 90 GLU A O 1
ATOM 704 N N . ALA A 1 91 ? 7.039 4.609 -24.517 1.00 97.31 91 ALA A N 1
ATOM 705 C CA . ALA A 1 91 ? 6.000 5.512 -25.005 1.00 97.31 91 ALA A CA 1
ATOM 706 C C . ALA A 1 91 ? 5.414 6.427 -23.912 1.00 97.31 91 ALA A C 1
ATOM 708 O O . ALA A 1 91 ? 4.929 7.514 -24.228 1.00 97.31 91 ALA A O 1
ATOM 709 N N . GLN A 1 92 ? 5.427 6.006 -22.642 1.00 96.25 92 GLN A N 1
ATOM 710 C CA . GLN A 1 92 ? 4.757 6.718 -21.543 1.00 96.25 92 GLN A CA 1
ATOM 711 C C . GLN A 1 92 ? 5.708 7.238 -20.457 1.00 96.25 92 GLN A C 1
ATOM 713 O O . GLN A 1 92 ? 5.266 8.004 -19.601 1.00 96.25 92 GLN A O 1
ATOM 718 N N . LYS A 1 93 ? 7.001 6.883 -20.482 1.00 94.94 93 LYS A N 1
ATOM 719 C CA . LYS A 1 93 ? 7.935 7.113 -19.365 1.00 94.94 93 LYS A CA 1
ATOM 720 C C . LYS A 1 93 ? 7.979 8.560 -18.885 1.00 94.94 93 LYS A C 1
ATOM 722 O O . LYS A 1 93 ? 7.888 8.800 -17.689 1.00 94.94 93 LYS A O 1
ATOM 727 N N . ASN A 1 94 ? 8.017 9.521 -19.811 1.00 95.75 94 ASN A N 1
ATOM 728 C CA . ASN A 1 94 ? 8.098 10.943 -19.476 1.00 95.75 94 ASN A CA 1
ATOM 729 C C . ASN A 1 94 ? 6.817 11.427 -18.783 1.00 95.75 94 ASN A C 1
ATOM 731 O O . ASN A 1 94 ? 6.887 12.197 -17.833 1.00 95.75 94 ASN A O 1
ATOM 735 N N . ASN A 1 95 ? 5.656 10.939 -19.229 1.00 96.69 95 ASN A N 1
ATOM 736 C CA . ASN A 1 95 ? 4.363 11.290 -18.639 1.00 96.69 95 ASN A CA 1
ATOM 737 C C . ASN A 1 95 ? 4.180 10.648 -17.259 1.00 96.69 95 ASN A C 1
ATOM 739 O O . ASN A 1 95 ? 3.514 11.210 -16.397 1.00 96.69 95 ASN A O 1
ATOM 743 N N . LEU A 1 96 ? 4.763 9.465 -17.067 1.00 96.50 96 LEU A N 1
ATOM 744 C CA . LEU A 1 96 ? 4.695 8.701 -15.827 1.00 96.50 96 LEU A CA 1
ATOM 745 C C . LEU A 1 96 ? 5.804 9.063 -14.828 1.00 96.50 96 LEU A C 1
ATOM 747 O O . LEU A 1 96 ? 5.749 8.611 -13.688 1.00 96.50 96 LEU A O 1
ATOM 751 N N . GLY A 1 97 ? 6.795 9.861 -15.233 1.00 96.12 97 GLY A N 1
ATOM 752 C CA . GLY A 1 97 ? 7.951 10.210 -14.404 1.00 96.12 97 GLY A CA 1
ATOM 753 C C . GLY A 1 97 ? 8.952 9.067 -14.206 1.00 96.12 97 GLY A C 1
ATOM 754 O O . GLY A 1 97 ? 9.680 9.077 -13.223 1.00 96.12 97 GLY A O 1
ATOM 755 N N . ILE A 1 98 ? 8.979 8.084 -15.111 1.00 95.88 98 ILE A N 1
ATOM 756 C CA . ILE A 1 98 ? 9.901 6.940 -15.080 1.00 95.88 98 ILE A CA 1
ATOM 757 C C . ILE A 1 98 ? 11.237 7.341 -15.721 1.00 95.88 98 ILE A C 1
ATOM 759 O O . ILE A 1 98 ? 11.263 7.802 -16.865 1.00 95.88 98 ILE A O 1
ATOM 763 N N . SER A 1 99 ? 12.352 7.117 -15.025 1.00 93.50 99 SER A N 1
ATOM 764 C CA . SER A 1 99 ? 13.707 7.468 -15.477 1.00 93.50 99 SER A CA 1
ATOM 765 C C . SER A 1 99 ? 14.174 6.651 -16.682 1.00 93.50 99 SER A C 1
ATOM 767 O O . SER A 1 99 ? 14.861 7.169 -17.565 1.00 93.50 99 SER A O 1
ATOM 769 N N . GLY A 1 100 ? 13.777 5.381 -16.756 1.00 92.31 100 GLY A N 1
ATOM 770 C CA . GLY A 1 100 ? 14.163 4.487 -17.837 1.00 92.31 100 GLY A CA 1
ATOM 771 C C . GLY A 1 100 ? 13.366 3.187 -17.876 1.00 92.31 100 GLY A C 1
ATOM 772 O O . GLY A 1 100 ? 12.737 2.774 -16.899 1.00 92.31 100 GLY A O 1
ATOM 773 N N . CYS A 1 101 ? 13.401 2.552 -19.046 1.00 93.12 101 CYS A N 1
ATOM 774 C CA . CYS A 1 101 ? 12.714 1.300 -19.338 1.00 93.12 101 CYS A CA 1
ATOM 775 C C . CYS A 1 101 ? 13.755 0.199 -19.540 1.00 93.12 101 CYS A C 1
ATOM 777 O O . CYS A 1 101 ? 14.348 0.054 -20.614 1.00 93.12 101 CYS A O 1
ATOM 779 N N . TYR A 1 102 ? 14.023 -0.529 -18.461 1.00 86.31 102 TYR A N 1
ATOM 780 C CA . TYR A 1 102 ? 15.173 -1.426 -18.365 1.00 86.31 102 TYR A CA 1
ATOM 781 C C . TYR A 1 102 ? 14.810 -2.896 -18.578 1.00 86.31 102 TYR A C 1
ATOM 783 O O . TYR A 1 102 ? 15.634 -3.652 -19.083 1.00 86.31 102 TYR A O 1
ATOM 791 N N . GLU A 1 103 ? 13.578 -3.275 -18.246 1.00 86.25 103 GLU A N 1
ATOM 792 C CA . GLU A 1 103 ? 13.145 -4.666 -18.129 1.00 86.25 103 GLU A CA 1
ATOM 793 C C . GLU A 1 103 ? 11.954 -4.978 -19.040 1.00 86.25 103 GLU A C 1
ATOM 795 O O . GLU A 1 103 ? 11.214 -4.090 -19.469 1.00 86.25 103 GLU A O 1
ATOM 800 N N . GLU A 1 104 ? 11.759 -6.266 -19.316 1.00 89.88 104 GLU A N 1
ATOM 801 C CA . GLU A 1 104 ? 10.571 -6.790 -19.984 1.00 89.88 104 GLU A CA 1
ATOM 802 C C . GLU A 1 104 ? 10.275 -8.206 -19.458 1.00 89.88 104 GLU A C 1
ATOM 804 O O . GLU A 1 104 ? 11.074 -9.115 -19.694 1.00 89.88 104 GLU A O 1
ATOM 809 N N . PRO A 1 105 ? 9.153 -8.434 -18.743 1.00 92.25 105 PRO A N 1
ATOM 810 C CA . PRO A 1 105 ? 8.090 -7.483 -18.376 1.00 92.25 105 PRO A CA 1
ATOM 811 C C . PRO A 1 105 ? 8.457 -6.549 -17.203 1.00 92.25 105 PRO A C 1
ATOM 813 O O . PRO A 1 105 ? 9.179 -6.947 -16.296 1.00 92.25 105 PRO A O 1
ATOM 816 N N . ASP A 1 106 ? 7.897 -5.335 -17.164 1.00 95.75 106 ASP A N 1
ATOM 817 C CA . ASP A 1 106 ? 8.163 -4.332 -16.119 1.00 95.75 106 ASP A CA 1
ATOM 818 C C . ASP A 1 106 ? 6.930 -4.087 -15.224 1.00 95.75 106 ASP A C 1
ATOM 820 O O . ASP A 1 106 ? 6.045 -3.280 -15.529 1.00 95.75 106 ASP A O 1
ATOM 824 N N . TYR A 1 107 ? 6.850 -4.817 -14.108 1.00 96.81 107 TYR A N 1
ATOM 825 C CA . TYR A 1 107 ? 5.742 -4.749 -13.146 1.00 96.81 107 TYR A CA 1
ATOM 826 C C . TYR A 1 107 ? 5.730 -3.448 -12.350 1.00 96.81 107 TYR A C 1
ATOM 828 O O . TYR A 1 107 ? 4.653 -2.940 -12.038 1.00 96.81 107 TYR A O 1
ATOM 836 N N . TRP A 1 108 ? 6.899 -2.878 -12.052 1.00 97.00 108 TRP A N 1
ATOM 837 C CA . TRP A 1 108 ? 6.963 -1.584 -11.378 1.00 97.00 108 TRP A CA 1
ATOM 838 C C . TRP A 1 108 ? 6.442 -0.465 -12.286 1.00 97.00 108 TRP A C 1
ATOM 840 O O . TRP A 1 108 ? 5.603 0.324 -11.858 1.00 97.00 108 TRP A O 1
ATOM 850 N N . ALA A 1 109 ? 6.828 -0.439 -13.567 1.00 96.75 109 ALA A N 1
ATOM 851 C CA . ALA A 1 109 ? 6.269 0.515 -14.530 1.00 96.75 109 ALA A CA 1
ATOM 852 C C . ALA A 1 109 ? 4.757 0.319 -14.708 1.00 96.75 109 ALA A C 1
ATOM 854 O O . ALA A 1 109 ? 4.010 1.289 -14.843 1.00 96.75 109 ALA A O 1
ATOM 855 N N . GLY A 1 110 ? 4.303 -0.935 -14.655 1.00 96.88 110 GLY A N 1
ATOM 856 C CA . GLY A 1 110 ? 2.890 -1.292 -14.574 1.00 96.88 110 GLY A CA 1
ATOM 857 C C . GLY A 1 110 ? 2.173 -0.647 -13.388 1.00 96.88 110 GLY A C 1
ATOM 858 O O . GLY A 1 110 ? 1.122 -0.027 -13.557 1.00 96.88 110 GLY A O 1
ATOM 859 N N . ALA A 1 111 ? 2.771 -0.730 -12.196 1.00 97.31 111 ALA A N 1
ATOM 860 C CA . ALA A 1 111 ? 2.246 -0.113 -10.979 1.00 97.31 111 ALA A CA 1
ATOM 861 C C . ALA A 1 111 ? 2.167 1.408 -11.121 1.00 97.31 111 ALA A C 1
ATOM 863 O O . ALA A 1 111 ? 1.119 2.006 -10.880 1.00 97.31 111 ALA A O 1
ATOM 864 N N . VAL A 1 112 ? 3.256 2.017 -11.593 1.00 97.12 112 VAL A N 1
ATOM 865 C CA . VAL A 1 112 ? 3.356 3.455 -11.848 1.00 97.12 112 VAL A CA 1
ATOM 866 C C . VAL A 1 112 ? 2.266 3.911 -12.818 1.00 97.12 112 VAL A C 1
ATOM 868 O O . VAL A 1 112 ? 1.588 4.902 -12.549 1.00 97.12 112 VAL A O 1
ATOM 871 N N . LYS A 1 113 ? 2.049 3.185 -13.921 1.00 97.25 113 LYS A N 1
ATOM 872 C CA . LYS A 1 113 ? 0.981 3.487 -14.884 1.00 97.25 113 LYS A CA 1
ATOM 873 C C . LYS A 1 113 ? -0.392 3.412 -14.239 1.00 97.25 113 LYS A C 1
ATOM 875 O O . LYS A 1 113 ? -1.192 4.324 -14.425 1.00 97.25 113 LYS A O 1
ATOM 880 N N . GLN A 1 114 ? -0.660 2.354 -13.478 1.00 96.94 114 GLN A N 1
ATOM 881 C CA . GLN A 1 114 ? -1.944 2.186 -12.807 1.00 96.94 114 GLN A CA 1
ATOM 882 C C . GLN A 1 114 ? -2.194 3.284 -11.767 1.00 96.94 114 GLN A C 1
ATOM 884 O O . GLN A 1 114 ? -3.329 3.723 -11.638 1.00 96.94 114 GLN A O 1
ATOM 889 N N . CYS A 1 115 ? -1.152 3.789 -11.103 1.00 97.44 115 CYS A N 1
ATOM 890 C CA . CYS A 1 115 ? -1.244 4.942 -10.206 1.00 97.44 115 CYS A CA 1
ATOM 891 C C . CYS A 1 115 ? -1.221 6.307 -10.916 1.00 97.44 115 CYS A C 1
ATOM 893 O O . CYS A 1 115 ? -1.374 7.339 -10.264 1.00 97.44 115 CYS A O 1
ATOM 895 N N . GLY A 1 116 ? -1.044 6.355 -12.238 1.00 96.62 116 GLY A N 1
ATOM 896 C CA . GLY A 1 116 ? -0.982 7.609 -12.994 1.00 96.62 116 GLY A CA 1
ATOM 897 C C . GLY A 1 116 ? 0.318 8.401 -12.802 1.00 96.62 116 GLY A C 1
ATOM 898 O O . GLY A 1 116 ? 0.320 9.620 -12.969 1.00 96.62 116 GLY A O 1
ATOM 899 N N . GLY A 1 117 ? 1.412 7.729 -12.441 1.00 96.88 117 GLY A N 1
ATOM 900 C CA . GLY A 1 117 ? 2.758 8.298 -12.355 1.00 96.88 117 GLY A CA 1
ATOM 901 C C . GLY A 1 117 ? 3.463 8.051 -11.021 1.00 96.88 117 GLY A C 1
ATOM 902 O O . GLY A 1 117 ? 2.842 7.738 -10.003 1.00 96.88 117 GLY A O 1
ATOM 903 N N . VAL A 1 118 ? 4.789 8.203 -11.028 1.00 96.81 118 VAL A N 1
ATOM 904 C CA . VAL A 1 118 ? 5.679 7.949 -9.882 1.00 96.81 118 VAL A CA 1
ATOM 905 C C . VAL A 1 118 ? 5.295 8.808 -8.678 1.00 96.81 118 VAL A C 1
ATOM 907 O O . VAL A 1 118 ? 5.292 8.339 -7.542 1.00 96.81 118 VAL A O 1
ATOM 910 N N . GLN A 1 119 ? 4.876 10.051 -8.914 1.00 95.56 119 GLN A N 1
ATOM 911 C CA . GLN A 1 119 ? 4.432 10.976 -7.872 1.00 95.56 119 GLN A CA 1
ATOM 912 C C . GLN A 1 119 ? 3.234 10.450 -7.066 1.00 95.56 119 GLN A C 1
ATOM 914 O O . GLN A 1 119 ? 3.075 10.825 -5.900 1.00 95.56 119 GLN A O 1
ATOM 919 N N . ASN A 1 120 ? 2.431 9.563 -7.660 1.00 96.81 120 ASN A N 1
ATOM 920 C CA . ASN A 1 120 ? 1.262 8.944 -7.043 1.00 96.81 120 ASN A CA 1
ATOM 921 C C . ASN A 1 120 ? 1.568 7.579 -6.407 1.00 96.81 120 ASN A C 1
ATOM 923 O O . ASN A 1 120 ? 0.693 7.010 -5.762 1.00 96.81 120 ASN A O 1
ATOM 927 N N . MET A 1 121 ? 2.787 7.058 -6.534 1.00 97.12 121 MET A N 1
ATOM 928 C CA . MET A 1 121 ? 3.244 5.888 -5.779 1.00 97.12 121 MET A CA 1
ATOM 929 C C . MET A 1 121 ? 3.672 6.298 -4.356 1.00 97.12 121 MET A C 1
ATOM 931 O O . MET A 1 121 ? 3.998 7.470 -4.139 1.00 97.12 121 MET A O 1
ATOM 935 N N . PRO A 1 122 ? 3.699 5.383 -3.370 1.00 95.75 122 PRO A N 1
ATOM 936 C CA . PRO A 1 122 ? 4.150 5.679 -2.009 1.00 95.75 122 PRO A CA 1
ATOM 937 C C . PRO A 1 122 ? 5.625 6.092 -1.996 1.00 95.75 122 PRO A C 1
ATOM 939 O O . PRO A 1 122 ? 6.430 5.501 -2.712 1.00 95.75 122 PRO A O 1
ATOM 942 N N . THR A 1 123 ? 5.993 7.080 -1.180 1.00 94.06 123 THR A N 1
ATOM 943 C CA . THR A 1 123 ? 7.409 7.319 -0.833 1.00 94.06 123 THR A CA 1
ATOM 944 C C . THR A 1 123 ? 7.808 6.473 0.373 1.00 94.06 123 THR A C 1
ATOM 946 O O . THR A 1 123 ? 6.935 5.947 1.069 1.00 94.06 123 THR A O 1
ATOM 949 N N . GLN A 1 124 ? 9.094 6.404 0.707 1.00 90.69 124 GLN A N 1
ATOM 950 C CA . GLN A 1 124 ? 9.510 5.763 1.957 1.00 90.69 124 GLN A CA 1
ATOM 951 C C . GLN A 1 124 ? 8.902 6.406 3.218 1.00 90.69 124 GLN A C 1
ATOM 953 O O . GLN A 1 124 ? 8.357 5.702 4.068 1.00 90.69 124 GLN A O 1
ATOM 958 N N . ALA A 1 125 ? 8.824 7.739 3.296 1.00 91.38 125 ALA A N 1
ATOM 959 C CA . ALA A 1 125 ? 8.063 8.407 4.362 1.00 91.38 125 ALA A CA 1
ATOM 960 C C . ALA A 1 125 ? 6.577 7.995 4.439 1.00 91.38 125 ALA A C 1
ATOM 962 O O . ALA A 1 125 ? 5.964 8.061 5.508 1.00 91.38 125 ALA A O 1
ATOM 963 N N . ASP A 1 126 ? 5.960 7.607 3.322 1.00 93.88 126 ASP A N 1
ATOM 964 C CA . ASP A 1 126 ? 4.585 7.115 3.319 1.00 93.88 126 ASP A CA 1
ATOM 965 C C . ASP A 1 126 ? 4.485 5.670 3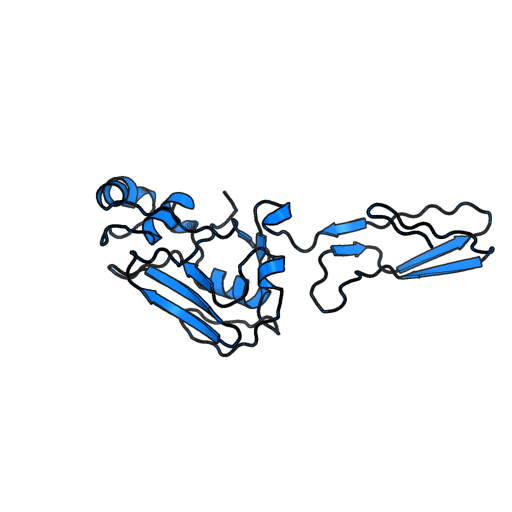.805 1.00 93.88 126 ASP A C 1
ATOM 967 O O . ASP A 1 126 ? 3.592 5.353 4.593 1.00 93.88 126 ASP A O 1
ATOM 971 N N . ILE A 1 127 ? 5.425 4.819 3.394 1.00 93.88 127 ILE A N 1
ATOM 972 C CA . ILE A 1 127 ? 5.572 3.459 3.916 1.00 93.88 127 ILE A CA 1
ATOM 973 C C . ILE A 1 127 ? 5.735 3.488 5.437 1.00 93.88 127 ILE A C 1
ATOM 975 O O . ILE A 1 127 ? 5.024 2.762 6.132 1.00 93.88 127 ILE A O 1
ATOM 979 N N . ALA A 1 128 ? 6.564 4.389 5.974 1.00 91.44 128 ALA A N 1
ATOM 980 C CA . ALA A 1 128 ? 6.736 4.562 7.415 1.00 91.44 128 ALA A CA 1
ATOM 981 C C . ALA A 1 128 ? 5.403 4.795 8.146 1.00 91.44 128 ALA A C 1
ATOM 983 O O . ALA A 1 128 ? 5.157 4.214 9.200 1.00 91.44 128 ALA A O 1
ATOM 984 N N . LYS A 1 129 ? 4.486 5.568 7.552 1.00 91.25 129 LYS A N 1
ATOM 985 C CA . LYS A 1 129 ? 3.146 5.817 8.114 1.00 91.25 129 LYS A CA 1
ATOM 986 C C . LYS A 1 129 ? 2.236 4.592 8.066 1.00 91.25 129 LYS A C 1
ATOM 988 O O . LYS A 1 129 ? 1.434 4.398 8.984 1.00 91.25 129 LYS A O 1
ATOM 993 N N . ILE A 1 130 ? 2.344 3.777 7.017 1.00 93.31 130 ILE A N 1
ATOM 994 C CA . ILE A 1 130 ? 1.642 2.489 6.929 1.00 93.31 130 ILE A CA 1
ATOM 995 C C . ILE A 1 130 ? 2.176 1.552 8.017 1.00 93.31 130 ILE A C 1
ATOM 997 O O . ILE A 1 130 ? 1.385 0.980 8.764 1.00 93.31 130 ILE A O 1
ATOM 1001 N N . VAL A 1 131 ? 3.498 1.472 8.186 1.00 93.62 131 VAL A N 1
ATOM 1002 C CA . VAL A 1 131 ? 4.154 0.682 9.240 1.00 93.62 131 VAL A CA 1
ATOM 1003 C C . VAL A 1 131 ? 3.685 1.115 10.630 1.00 93.62 131 VAL A C 1
ATOM 1005 O O . VAL A 1 131 ? 3.253 0.262 11.408 1.00 93.62 131 VAL A O 1
ATOM 1008 N N . SER A 1 132 ? 3.666 2.421 10.928 1.00 91.31 132 SER A N 1
ATOM 1009 C CA . SER A 1 132 ? 3.142 2.938 12.202 1.00 91.31 132 SER A CA 1
ATOM 1010 C C . SER A 1 132 ? 1.679 2.563 12.449 1.00 91.31 132 SER A C 1
ATOM 1012 O O . SER A 1 132 ? 1.258 2.538 13.596 1.00 91.31 132 SER A O 1
ATOM 1014 N N . SER A 1 133 ? 0.897 2.294 11.399 1.00 90.19 133 SER A N 1
ATOM 1015 C CA . SER A 1 133 ? -0.524 1.947 11.525 1.00 90.19 133 SER A CA 1
ATOM 1016 C C . SER A 1 133 ? -0.760 0.455 11.788 1.00 90.19 133 SER A C 1
ATOM 1018 O O . SER A 1 133 ? -1.849 0.093 12.229 1.00 90.19 133 SER A O 1
ATOM 1020 N N . ILE A 1 134 ? 0.220 -0.415 11.504 1.00 92.69 134 ILE A N 1
ATOM 1021 C CA . ILE A 1 134 ? 0.028 -1.877 11.554 1.00 92.69 134 ILE A CA 1
ATOM 1022 C C . ILE A 1 134 ? 0.979 -2.618 12.508 1.00 92.69 134 ILE A C 1
ATOM 1024 O O . ILE A 1 134 ? 0.693 -3.751 12.902 1.00 92.69 134 ILE A O 1
ATOM 1028 N N . TYR A 1 135 ? 2.086 -2.001 12.927 1.00 93.31 135 TYR A N 1
ATOM 1029 C CA . TYR A 1 135 ? 2.996 -2.573 13.924 1.00 93.31 135 TYR A CA 1
ATOM 1030 C C . TYR A 1 135 ? 2.731 -2.030 15.325 1.00 93.31 135 TYR A C 1
ATOM 1032 O O . TYR A 1 135 ? 2.372 -0.869 15.520 1.00 93.31 135 TYR A O 1
ATOM 1040 N N . LYS A 1 136 ? 2.976 -2.881 16.323 1.00 89.38 136 LYS A N 1
ATOM 1041 C CA . LYS A 1 136 ? 2.756 -2.565 17.732 1.00 89.38 136 LYS A CA 1
ATOM 1042 C C . LYS A 1 136 ? 3.569 -1.342 18.161 1.00 89.38 136 LYS A C 1
ATOM 1044 O O . LYS A 1 136 ? 4.778 -1.283 17.944 1.00 89.38 136 LYS A O 1
ATOM 1049 N N . GLY A 1 137 ? 2.913 -0.423 18.867 1.00 85.81 137 GLY A N 1
ATOM 1050 C CA . GLY A 1 137 ? 3.559 0.746 19.471 1.00 85.81 137 GLY A CA 1
ATOM 1051 C C . GLY A 1 137 ? 3.772 1.920 18.517 1.00 85.81 137 GLY A C 1
ATOM 1052 O O . GLY A 1 137 ? 4.520 2.826 18.870 1.00 85.81 137 GLY A O 1
ATOM 1053 N N . ASN A 1 138 ? 3.122 1.912 17.347 1.00 88.19 138 ASN A N 1
ATOM 1054 C CA . ASN A 1 138 ? 3.163 2.987 16.352 1.00 88.19 138 ASN A CA 1
ATOM 1055 C C . ASN A 1 138 ? 4.598 3.456 16.051 1.00 88.19 138 ASN A C 1
ATOM 1057 O O . ASN A 1 138 ? 4.922 4.628 16.261 1.00 88.19 138 ASN A O 1
ATOM 1061 N N . PRO A 1 139 ? 5.487 2.540 15.621 1.00 89.44 139 PRO A N 1
ATOM 1062 C CA . PRO A 1 139 ? 6.902 2.843 15.475 1.00 89.44 139 PRO A CA 1
ATOM 1063 C C . PRO A 1 139 ? 7.123 3.962 14.461 1.00 89.44 139 PRO A C 1
ATOM 1065 O O . PRO A 1 139 ? 6.490 3.993 13.406 1.00 89.44 139 PRO A O 1
ATOM 1068 N N . ASN A 1 140 ? 8.059 4.853 14.775 1.00 87.75 140 ASN A N 1
ATOM 1069 C CA . ASN A 1 140 ? 8.574 5.834 13.834 1.00 87.75 140 ASN A CA 1
ATOM 1070 C C . ASN A 1 140 ? 9.842 5.257 13.198 1.00 87.75 140 ASN A C 1
ATOM 1072 O O . ASN A 1 140 ? 10.877 5.182 13.863 1.00 87.75 140 ASN A O 1
ATOM 1076 N N . ILE A 1 141 ? 9.732 4.794 11.956 1.00 86.12 141 ILE A N 1
ATOM 1077 C CA . ILE A 1 141 ? 10.863 4.248 11.205 1.00 86.12 141 ILE A CA 1
ATOM 1078 C C . ILE A 1 141 ? 11.453 5.320 10.289 1.00 86.12 141 ILE A C 1
ATOM 1080 O O . ILE A 1 141 ? 10.731 6.162 9.755 1.00 86.12 141 ILE A O 1
ATOM 1084 N N . GLU A 1 142 ? 12.771 5.302 10.134 1.00 85.50 142 GLU A N 1
ATOM 1085 C CA . GLU A 1 142 ? 13.475 6.143 9.171 1.00 85.50 142 GLU A CA 1
ATOM 1086 C C . GLU A 1 142 ? 13.487 5.462 7.800 1.00 85.50 142 GLU A C 1
ATOM 1088 O O . GLU A 1 142 ? 13.345 4.243 7.688 1.00 85.50 142 GLU A O 1
ATOM 1093 N N . GLU A 1 143 ? 13.685 6.258 6.754 1.00 80.12 143 GLU A N 1
ATOM 1094 C CA . GLU A 1 143 ? 13.801 5.751 5.390 1.00 80.12 143 GLU A CA 1
ATOM 1095 C C . GLU A 1 143 ? 15.073 4.892 5.229 1.00 80.12 143 GLU A C 1
ATOM 1097 O O . GLU A 1 143 ? 16.109 5.171 5.841 1.00 80.12 143 GLU A O 1
ATOM 1102 N N . TYR A 1 144 ? 15.010 3.872 4.365 1.00 79.50 144 TYR A N 1
ATOM 1103 C CA . TYR A 1 144 ? 16.161 3.049 3.954 1.00 79.50 144 TYR A CA 1
ATOM 1104 C C . TYR A 1 144 ? 16.842 2.244 5.082 1.00 79.50 144 TYR A C 1
ATOM 1106 O O . TYR A 1 144 ? 18.054 2.009 5.036 1.00 79.50 144 TYR A O 1
ATOM 1114 N N . LYS A 1 145 ? 16.094 1.814 6.109 1.00 86.06 145 LYS A N 1
ATOM 1115 C CA . LYS A 1 145 ? 16.612 1.007 7.228 1.00 86.06 145 LYS A CA 1
ATOM 1116 C C . LYS A 1 145 ? 15.705 -0.169 7.577 1.00 86.06 145 LYS A C 1
ATOM 1118 O O . LYS A 1 145 ? 14.487 -0.083 7.480 1.00 86.06 145 LYS A O 1
ATOM 1123 N N . ASP A 1 146 ? 16.325 -1.233 8.077 1.00 90.00 146 ASP A N 1
ATOM 1124 C CA . ASP A 1 146 ? 15.624 -2.397 8.613 1.00 90.00 146 ASP A CA 1
ATOM 1125 C C . ASP A 1 146 ? 15.278 -2.197 10.091 1.00 90.00 146 ASP A C 1
ATOM 1127 O O . ASP A 1 146 ? 16.102 -1.732 10.885 1.00 90.00 146 ASP A O 1
ATOM 1131 N N . TYR A 1 147 ? 14.082 -2.633 10.485 1.00 91.38 147 TYR A N 1
ATOM 1132 C CA . TYR A 1 147 ? 13.604 -2.511 11.860 1.00 91.38 147 TYR A CA 1
ATOM 1133 C C . TYR A 1 147 ? 13.035 -3.823 12.378 1.00 91.38 147 TYR A C 1
ATOM 1135 O O . TYR A 1 147 ? 12.105 -4.380 11.799 1.00 91.38 147 TYR A O 1
ATOM 1143 N N . ASN A 1 148 ? 13.539 -4.279 13.527 1.00 93.56 148 ASN A N 1
ATOM 1144 C CA . ASN A 1 148 ? 12.918 -5.367 14.278 1.00 93.56 148 ASN A CA 1
ATOM 1145 C C . ASN A 1 148 ? 11.683 -4.829 15.003 1.00 93.56 148 ASN A C 1
ATOM 1147 O O . ASN A 1 148 ? 11.797 -4.099 15.988 1.00 93.56 148 ASN A O 1
ATOM 1151 N N . LEU A 1 149 ? 10.508 -5.192 14.506 1.00 93.88 149 LEU A N 1
ATOM 1152 C CA . LEU A 1 149 ? 9.219 -4.712 14.993 1.00 93.88 149 LEU A CA 1
ATOM 1153 C C . LEU A 1 149 ? 8.315 -5.898 15.295 1.00 93.88 149 LEU A C 1
ATOM 1155 O O . LEU A 1 149 ? 8.470 -6.965 14.722 1.00 93.88 149 LEU A O 1
ATOM 1159 N N . THR A 1 150 ? 7.343 -5.722 16.185 1.00 94.62 150 THR A N 1
ATOM 1160 C CA . THR A 1 150 ? 6.333 -6.757 16.441 1.00 94.62 150 THR A CA 1
ATOM 1161 C C . THR A 1 150 ? 5.051 -6.389 15.718 1.00 94.62 150 THR A C 1
ATOM 1163 O O . THR A 1 150 ? 4.419 -5.388 16.055 1.00 94.62 150 THR A O 1
ATOM 1166 N N . TYR A 1 151 ? 4.678 -7.179 14.717 1.00 93.19 151 TYR A N 1
ATOM 1167 C CA . TYR A 1 151 ? 3.416 -7.002 14.014 1.00 93.19 151 TYR A CA 1
ATOM 1168 C C . TYR A 1 151 ? 2.223 -7.275 14.938 1.00 93.19 151 TYR A C 1
ATOM 1170 O O . TYR A 1 151 ? 2.259 -8.183 15.774 1.00 93.19 151 TYR A O 1
ATOM 1178 N N . GLU A 1 152 ? 1.152 -6.501 14.779 1.00 87.25 152 GLU A N 1
ATOM 1179 C CA . GLU A 1 152 ? -0.078 -6.678 15.539 1.00 87.25 152 GLU A CA 1
ATOM 1180 C C . GLU A 1 152 ? -1.149 -7.374 14.686 1.00 87.25 152 GLU A C 1
ATOM 1182 O O . GLU A 1 152 ? -1.722 -6.787 13.782 1.00 87.25 152 GLU A O 1
ATOM 1187 N N . ASN A 1 153 ? -1.451 -8.642 14.985 1.00 88.31 153 ASN A N 1
ATOM 1188 C CA . ASN A 1 153 ? -2.326 -9.480 14.150 1.00 88.31 153 ASN A CA 1
ATOM 1189 C C . ASN A 1 153 ? -3.673 -8.811 13.803 1.00 88.31 153 ASN A C 1
ATOM 1191 O O . ASN A 1 153 ? -4.410 -8.408 14.705 1.00 88.31 153 ASN A O 1
ATOM 1195 N N . GLY A 1 154 ? -4.026 -8.736 12.520 1.00 86.38 154 GLY A N 1
ATOM 1196 C CA . GLY A 1 154 ? -5.303 -8.195 12.061 1.00 86.38 154 GLY A CA 1
ATOM 1197 C C . GLY A 1 154 ? -5.334 -6.683 11.831 1.00 86.38 154 GLY A C 1
ATOM 1198 O O . GLY A 1 154 ? -6.390 -6.166 11.469 1.00 86.38 154 GLY A O 1
ATOM 1199 N N . THR A 1 155 ? -4.236 -5.952 12.049 1.00 88.62 155 THR A N 1
ATOM 1200 C CA . THR A 1 155 ? -4.160 -4.515 11.719 1.00 88.62 155 THR A CA 1
ATOM 1201 C C . THR A 1 155 ? -3.965 -4.277 10.221 1.00 88.62 155 THR A C 1
ATOM 1203 O O . THR A 1 155 ? -4.500 -3.312 9.689 1.00 88.62 155 THR A O 1
ATOM 1206 N N . ALA A 1 156 ? -3.270 -5.165 9.503 1.00 92.31 156 ALA A N 1
ATOM 1207 C CA . ALA A 1 156 ? -3.157 -5.072 8.049 1.00 92.31 156 ALA A CA 1
ATOM 1208 C C . ALA A 1 156 ? -4.498 -5.402 7.375 1.00 92.31 156 ALA A C 1
ATOM 1210 O O . ALA A 1 156 ? -5.025 -4.598 6.601 1.00 92.31 156 ALA A O 1
ATOM 1211 N N . SER A 1 157 ? -5.120 -6.532 7.733 1.00 90.94 157 SER A N 1
ATOM 1212 C CA . SER A 1 157 ? -6.426 -6.914 7.178 1.00 90.94 157 SER A CA 1
ATOM 1213 C C . SER A 1 157 ? -7.565 -5.974 7.569 1.00 90.94 157 SER A C 1
ATOM 1215 O O . SER A 1 157 ? -8.525 -5.861 6.805 1.00 90.94 157 SER A O 1
ATOM 1217 N N . SER A 1 158 ? -7.474 -5.245 8.690 1.00 86.50 158 SER A N 1
ATOM 1218 C CA . SER A 1 158 ? -8.463 -4.208 9.023 1.00 86.50 158 SER A CA 1
ATOM 1219 C C . SER A 1 158 ? -8.431 -3.023 8.053 1.00 86.50 158 SER A C 1
ATOM 1221 O O . SER A 1 158 ? -9.475 -2.413 7.831 1.00 86.50 158 SER A O 1
ATOM 1223 N N . LEU A 1 159 ? -7.279 -2.742 7.433 1.00 89.31 159 LEU A N 1
ATOM 1224 C CA . LEU A 1 159 ? -7.126 -1.785 6.329 1.00 89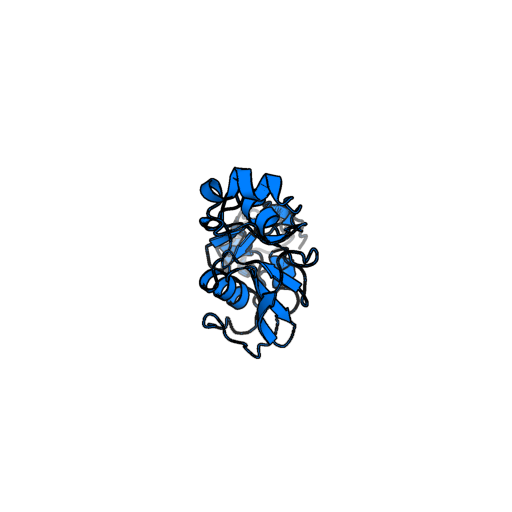.31 159 LEU A CA 1
ATOM 1225 C C . LEU A 1 159 ? -7.444 -2.423 4.964 1.00 89.31 159 LEU A C 1
ATOM 1227 O O . LEU A 1 159 ? -7.765 -1.728 4.002 1.00 89.31 159 LEU A O 1
ATOM 1231 N N . GLY A 1 160 ? -7.412 -3.753 4.881 1.00 90.56 160 GLY A N 1
ATOM 1232 C CA . GLY A 1 160 ? -7.540 -4.512 3.637 1.00 90.56 160 GLY A CA 1
ATOM 1233 C C . GLY A 1 160 ? -6.205 -4.786 2.942 1.00 90.56 160 GLY A C 1
ATOM 1234 O O . GLY A 1 160 ? -6.193 -5.153 1.768 1.00 90.56 160 GLY A O 1
ATOM 1235 N N . LEU A 1 161 ? -5.095 -4.625 3.665 1.00 93.81 161 LEU A N 1
ATOM 1236 C CA . LEU A 1 161 ? -3.783 -5.146 3.287 1.00 93.81 161 LEU A CA 1
ATOM 1237 C C . LEU A 1 161 ? -3.695 -6.647 3.628 1.00 93.81 161 LEU A C 1
ATOM 1239 O O . LEU A 1 161 ? -4.418 -7.116 4.513 1.00 93.81 161 LEU A O 1
ATOM 1243 N N . PRO A 1 162 ? -2.825 -7.428 2.963 1.00 95.44 162 PRO A N 1
ATOM 1244 C CA . PRO A 1 162 ? -2.563 -8.802 3.377 1.00 95.44 162 PRO A CA 1
ATOM 1245 C C . PRO A 1 162 ? -1.917 -8.861 4.763 1.00 95.44 162 PRO A C 1
ATOM 1247 O O . PRO A 1 162 ? -1.194 -7.955 5.166 1.00 95.44 162 PRO A O 1
ATOM 1250 N N . GLU A 1 163 ? -2.130 -9.959 5.481 1.00 95.62 163 GLU A N 1
ATOM 1251 C CA . GLU A 1 163 ? -1.347 -10.235 6.685 1.00 95.62 163 GLU A CA 1
ATOM 1252 C C . GLU A 1 163 ? 0.106 -10.586 6.293 1.00 95.62 163 GLU A C 1
ATOM 1254 O O . GLU A 1 163 ? 0.306 -11.251 5.272 1.00 95.62 163 GLU A O 1
ATOM 1259 N N . PRO A 1 164 ? 1.127 -10.173 7.071 1.00 95.81 164 PRO A N 1
ATOM 1260 C CA . PRO A 1 164 ? 2.519 -10.529 6.807 1.00 95.81 164 PRO A CA 1
ATOM 1261 C C . PRO A 1 164 ? 2.746 -12.048 6.639 1.00 95.81 164 PRO A C 1
ATOM 1263 O O . PRO A 1 164 ? 2.179 -12.834 7.403 1.00 95.81 164 PRO A O 1
ATOM 1266 N N . PRO A 1 165 ? 3.639 -12.481 5.725 1.00 96.44 165 PRO A N 1
ATOM 1267 C CA . PRO A 1 165 ? 4.526 -11.640 4.928 1.00 96.44 165 PRO A CA 1
ATOM 1268 C C . PRO A 1 165 ? 3.882 -11.076 3.650 1.00 96.44 165 PRO A C 1
ATOM 1270 O O . PRO A 1 165 ? 3.237 -11.807 2.902 1.00 96.44 165 PRO A O 1
ATOM 1273 N N . PHE A 1 166 ? 4.127 -9.795 3.359 1.00 97.31 166 PHE A N 1
ATOM 1274 C CA . PHE A 1 166 ? 3.779 -9.164 2.077 1.00 97.31 166 PHE A CA 1
ATOM 1275 C C . PHE A 1 166 ? 4.777 -8.059 1.705 1.00 97.31 166 PHE A C 1
ATOM 1277 O O . PHE A 1 166 ? 5.640 -7.695 2.503 1.00 97.31 166 PHE A O 1
ATOM 1284 N N . THR A 1 167 ? 4.678 -7.534 0.484 1.00 97.25 167 THR A N 1
ATOM 1285 C CA . THR A 1 167 ? 5.606 -6.526 -0.054 1.00 97.25 167 THR A CA 1
ATOM 1286 C C . THR A 1 167 ? 4.873 -5.464 -0.864 1.00 97.25 167 THR A C 1
ATOM 1288 O O . THR A 1 167 ? 3.974 -5.814 -1.634 1.00 97.25 167 THR A O 1
ATOM 1291 N N . LEU A 1 168 ? 5.298 -4.203 -0.754 1.00 97.44 168 LEU A N 1
ATOM 1292 C CA . LEU A 1 168 ? 4.740 -3.070 -1.499 1.00 97.44 168 LEU A CA 1
ATOM 1293 C C . LEU A 1 168 ? 5.818 -2.318 -2.279 1.00 97.44 168 LEU A C 1
ATOM 1295 O O . LEU A 1 168 ? 6.813 -1.896 -1.697 1.00 97.44 168 LEU A O 1
ATOM 1299 N N . TRP A 1 169 ? 5.587 -2.087 -3.571 1.00 97.00 169 TRP A N 1
ATOM 1300 C CA . TRP A 1 169 ? 6.384 -1.160 -4.373 1.00 97.00 169 TRP A CA 1
ATOM 1301 C C . TRP A 1 169 ? 6.290 0.265 -3.824 1.00 97.00 169 TRP A C 1
ATOM 1303 O O . TRP A 1 169 ? 5.210 0.724 -3.439 1.00 97.00 169 TRP A O 1
ATOM 1313 N N . THR A 1 170 ? 7.403 0.992 -3.879 1.00 95.81 170 THR A N 1
ATOM 1314 C CA . THR A 1 170 ? 7.423 2.450 -3.718 1.00 95.81 170 THR A CA 1
ATOM 1315 C C . THR A 1 170 ? 7.579 3.127 -5.081 1.00 95.81 170 THR A C 1
ATOM 1317 O O . THR A 1 170 ? 7.758 2.475 -6.112 1.00 95.81 170 THR A O 1
ATOM 1320 N N . GLY A 1 171 ? 7.486 4.455 -5.107 1.00 95.38 171 GLY A N 1
ATOM 1321 C CA . GLY A 1 171 ? 7.790 5.261 -6.291 1.00 95.38 171 GLY A CA 1
ATOM 1322 C C . GLY A 1 171 ? 9.284 5.453 -6.547 1.00 95.38 171 GLY A C 1
ATOM 1323 O O . GLY A 1 171 ? 9.648 6.133 -7.497 1.00 95.38 171 GLY A O 1
ATOM 1324 N N . GLU A 1 172 ? 10.158 4.909 -5.708 1.00 93.56 172 GLU A N 1
ATOM 1325 C CA . GLU A 1 172 ? 11.595 5.124 -5.838 1.00 93.56 172 GLU A CA 1
ATOM 1326 C C . GLU A 1 172 ? 12.218 4.091 -6.782 1.00 93.56 172 GLU A C 1
ATOM 1328 O O . GLU A 1 172 ? 11.917 2.894 -6.738 1.00 93.56 172 GLU A O 1
ATOM 1333 N N . GLU A 1 173 ? 13.126 4.562 -7.629 1.00 89.94 173 GLU A N 1
ATOM 1334 C CA . GLU A 1 173 ? 13.868 3.738 -8.574 1.00 89.94 173 GLU A CA 1
ATOM 1335 C C . GLU A 1 173 ? 15.365 4.050 -8.518 1.00 89.94 173 GLU A C 1
ATOM 1337 O O . GLU A 1 173 ? 15.786 5.164 -8.204 1.00 89.94 173 GLU A O 1
ATOM 1342 N N . TYR A 1 174 ? 16.171 3.042 -8.835 1.00 84.44 174 TYR A N 1
ATOM 1343 C CA . TYR A 1 174 ? 17.627 3.101 -8.846 1.00 84.44 174 TYR A CA 1
ATOM 1344 C C . TYR A 1 174 ? 18.129 2.393 -10.097 1.00 84.44 174 TYR A C 1
ATOM 1346 O O . TYR A 1 174 ? 18.239 1.176 -10.087 1.00 84.44 174 TYR A O 1
ATOM 1354 N N . VAL A 1 175 ? 18.401 3.145 -11.170 1.00 82.50 175 VAL A N 1
ATOM 1355 C CA . VAL A 1 175 ? 19.016 2.686 -12.438 1.00 82.50 175 VAL A CA 1
ATOM 1356 C C . VAL A 1 175 ? 18.796 1.187 -12.724 1.00 82.50 175 VAL A C 1
ATOM 1358 O O . VAL A 1 175 ? 19.658 0.354 -12.451 1.00 82.50 175 VAL A O 1
ATOM 1361 N N . GLY A 1 176 ? 17.622 0.833 -13.252 1.00 81.94 176 GLY A N 1
ATOM 1362 C CA . GLY A 1 176 ? 17.249 -0.562 -13.544 1.00 81.94 176 GLY A CA 1
ATOM 1363 C C . GLY A 1 176 ? 16.537 -1.307 -12.415 1.00 81.94 176 GLY A C 1
ATOM 1364 O O . GLY A 1 176 ? 15.814 -2.265 -12.680 1.00 81.94 176 GLY A O 1
ATOM 1365 N N . LEU A 1 177 ? 16.660 -0.840 -11.177 1.00 91.94 177 LEU A N 1
ATOM 1366 C CA . LEU A 1 177 ? 15.999 -1.398 -10.000 1.00 91.94 177 LEU A CA 1
ATOM 1367 C C . LEU A 1 177 ? 14.841 -0.514 -9.543 1.00 91.94 177 LEU A C 1
ATOM 1369 O O . LEU A 1 177 ? 14.808 0.691 -9.801 1.00 91.94 177 LEU A O 1
ATOM 1373 N N . ALA A 1 178 ? 13.919 -1.123 -8.809 1.00 93.88 178 ALA A N 1
ATOM 1374 C CA . ALA A 1 178 ? 12.879 -0.425 -8.068 1.00 93.88 178 ALA A CA 1
ATOM 1375 C C . ALA A 1 178 ? 12.952 -0.774 -6.581 1.00 93.88 178 ALA A C 1
ATOM 1377 O O . ALA A 1 178 ? 13.385 -1.868 -6.197 1.00 93.88 178 ALA A O 1
ATOM 1378 N N . VAL A 1 179 ? 12.526 0.176 -5.756 1.00 94.44 179 VAL A N 1
ATOM 1379 C CA . VAL A 1 179 ? 12.457 0.030 -4.305 1.00 94.44 179 VAL A CA 1
ATOM 1380 C C . VAL A 1 179 ? 11.105 -0.553 -3.908 1.00 94.44 179 VAL A C 1
ATOM 1382 O O . VAL A 1 179 ? 10.055 -0.187 -4.442 1.00 94.44 179 VAL A O 1
ATOM 1385 N N . TYR A 1 180 ? 11.125 -1.454 -2.935 1.00 95.19 180 TYR A N 1
ATOM 1386 C CA . TYR A 1 180 ? 9.927 -1.968 -2.287 1.00 95.19 180 TYR A CA 1
ATOM 1387 C C . TYR A 1 180 ? 10.185 -2.179 -0.800 1.00 95.19 180 TYR A C 1
ATOM 1389 O O . TYR A 1 180 ? 11.321 -2.386 -0.371 1.00 95.19 180 TYR A O 1
ATOM 1397 N N . GLU A 1 181 ? 9.109 -2.157 -0.026 1.00 95.94 181 GLU A N 1
ATOM 1398 C CA . GLU A 1 181 ? 9.144 -2.492 1.389 1.00 95.94 181 GLU A CA 1
ATOM 1399 C C . GLU A 1 181 ? 8.607 -3.901 1.606 1.00 95.94 181 GLU A C 1
ATOM 1401 O O . GLU A 1 181 ? 7.557 -4.264 1.064 1.00 95.94 181 GLU A O 1
ATOM 1406 N N . GLY A 1 182 ? 9.309 -4.693 2.411 1.00 96.25 182 GLY A N 1
ATOM 1407 C CA . GLY A 1 182 ? 8.836 -5.985 2.879 1.00 96.25 182 GLY A CA 1
ATOM 1408 C C . GLY A 1 182 ? 8.364 -5.932 4.329 1.00 96.25 182 GLY A C 1
ATOM 1409 O O . GLY A 1 182 ? 9.050 -5.425 5.216 1.00 96.25 182 GLY A O 1
ATOM 1410 N N . PHE A 1 183 ? 7.191 -6.507 4.563 1.00 97.31 183 PHE A N 1
ATOM 1411 C CA . PHE A 1 183 ? 6.496 -6.530 5.841 1.00 97.31 183 PHE A CA 1
ATOM 1412 C C . PHE A 1 183 ? 6.481 -7.965 6.361 1.00 97.31 183 PHE A C 1
ATOM 1414 O O . PHE A 1 183 ? 5.786 -8.810 5.802 1.00 97.31 183 PHE A O 1
ATOM 1421 N N . TRP A 1 184 ? 7.219 -8.259 7.432 1.00 97.06 184 TRP A N 1
ATOM 1422 C CA . TRP A 1 184 ? 7.217 -9.556 8.123 1.00 97.06 184 TRP A CA 1
ATOM 1423 C C . TRP A 1 184 ? 6.708 -9.422 9.560 1.00 97.06 184 TRP A C 1
ATOM 1425 O O . TRP A 1 184 ? 6.763 -8.335 10.136 1.00 97.06 184 TRP A O 1
ATOM 1435 N N . PRO A 1 185 ? 6.292 -10.527 10.207 1.00 96.50 185 PRO A N 1
ATOM 1436 C CA . PRO A 1 185 ? 5.817 -10.481 11.589 1.00 96.50 185 PRO A CA 1
ATOM 1437 C C . PRO A 1 185 ? 6.801 -9.856 12.592 1.00 96.50 185 PRO A C 1
ATOM 1439 O O . PRO A 1 185 ? 6.369 -9.263 13.579 1.00 96.50 185 PRO A O 1
ATOM 1442 N N . THR A 1 186 ? 8.108 -9.998 12.348 1.00 95.94 186 THR A N 1
ATOM 1443 C CA . THR A 1 186 ? 9.174 -9.558 13.264 1.00 95.94 186 THR A CA 1
ATOM 1444 C C . THR A 1 186 ? 10.090 -8.478 12.691 1.00 95.94 186 THR A C 1
ATOM 1446 O O . THR A 1 186 ? 10.990 -8.010 13.388 1.00 95.94 186 THR A O 1
ATOM 1449 N N . VAL A 1 187 ? 9.934 -8.120 11.415 1.00 94.88 187 VAL A N 1
ATOM 1450 C CA . VAL A 1 187 ? 10.844 -7.191 10.742 1.00 94.88 187 VAL A CA 1
ATOM 1451 C C . VAL A 1 187 ? 10.138 -6.443 9.617 1.00 94.88 187 VAL A C 1
ATOM 1453 O O . VAL A 1 187 ? 9.287 -6.999 8.928 1.00 94.88 187 VAL A O 1
ATOM 1456 N N . VAL A 1 188 ? 10.518 -5.188 9.431 1.00 95.44 188 VAL A N 1
ATOM 1457 C CA . VAL A 1 188 ? 10.233 -4.399 8.231 1.00 95.44 188 VAL A CA 1
ATOM 1458 C C . VAL A 1 188 ? 11.566 -4.129 7.549 1.00 95.44 188 VAL A C 1
ATOM 1460 O O . VAL A 1 188 ? 12.538 -3.813 8.245 1.00 95.44 188 VAL A O 1
ATOM 1463 N N . ARG A 1 189 ? 11.637 -4.354 6.234 1.00 94.75 189 ARG A N 1
ATOM 1464 C CA . ARG A 1 189 ? 12.874 -4.172 5.471 1.00 94.75 189 ARG A CA 1
ATOM 1465 C C . ARG A 1 189 ? 12.665 -3.368 4.214 1.00 94.75 189 ARG A C 1
ATOM 1467 O O . ARG A 1 189 ? 11.808 -3.698 3.386 1.00 94.75 189 ARG A O 1
ATOM 1474 N N . TRP A 1 190 ? 13.604 -2.461 4.027 1.00 92.19 190 TRP A N 1
ATOM 1475 C CA . TRP A 1 190 ? 13.816 -1.769 2.782 1.00 92.19 190 TRP A CA 1
ATOM 1476 C C . TRP A 1 190 ? 14.613 -2.657 1.826 1.00 92.19 190 TRP A C 1
ATOM 1478 O O . TRP A 1 190 ? 15.676 -3.177 2.178 1.00 92.19 190 TRP A O 1
ATOM 1488 N N . LEU A 1 191 ? 14.112 -2.845 0.606 1.00 93.00 191 LEU A N 1
ATOM 1489 C CA . LEU A 1 191 ? 14.731 -3.717 -0.388 1.00 93.00 191 LEU A CA 1
ATOM 1490 C C . LEU A 1 191 ? 14.749 -3.063 -1.772 1.00 93.00 191 LEU A C 1
ATOM 1492 O O . LEU A 1 191 ? 13.941 -2.198 -2.109 1.00 93.00 191 LEU A O 1
ATOM 1496 N N . THR A 1 192 ? 15.657 -3.550 -2.614 1.00 92.69 192 THR A N 1
ATOM 1497 C CA . THR A 1 192 ? 15.683 -3.261 -4.051 1.00 92.69 192 THR A CA 1
ATOM 1498 C C . THR A 1 192 ? 15.681 -4.566 -4.829 1.00 92.69 192 THR A C 1
ATOM 1500 O O . THR A 1 192 ? 16.204 -5.583 -4.368 1.00 92.69 192 THR A O 1
ATOM 1503 N N . ASN A 1 193 ? 15.033 -4.576 -5.989 1.00 89.25 193 ASN A N 1
ATOM 1504 C CA . ASN A 1 193 ? 15.045 -5.725 -6.890 1.00 89.25 193 ASN A CA 1
ATOM 1505 C C . ASN A 1 193 ? 14.830 -5.268 -8.338 1.00 89.25 193 ASN A C 1
ATOM 1507 O O . ASN A 1 193 ? 14.432 -4.128 -8.597 1.00 89.25 193 ASN A O 1
ATOM 1511 N N . GLY A 1 194 ? 15.079 -6.179 -9.277 1.00 91.81 194 GLY A N 1
ATOM 1512 C CA . GLY A 1 194 ? 14.668 -6.015 -10.663 1.00 91.81 194 GLY A CA 1
ATOM 1513 C C . GLY A 1 194 ? 13.152 -5.846 -10.779 1.00 91.81 194 GLY A C 1
ATOM 1514 O O . GLY A 1 194 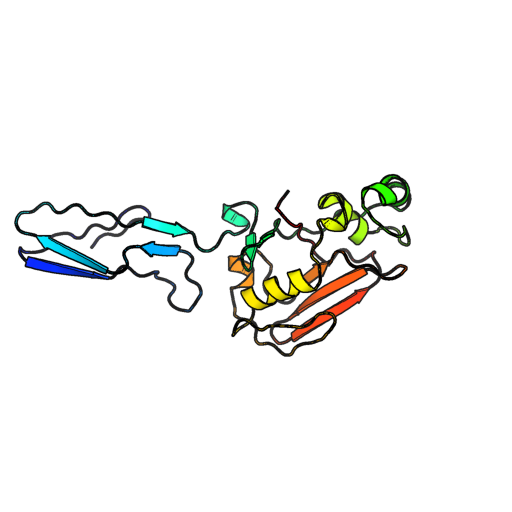? 12.364 -6.365 -9.976 1.00 91.81 194 GLY A O 1
ATOM 1515 N N . ARG A 1 195 ? 12.733 -5.121 -11.814 1.00 93.38 19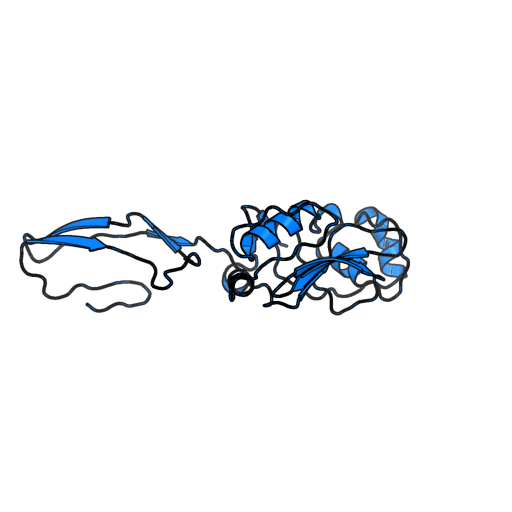5 ARG A N 1
ATOM 1516 C CA . ARG A 1 195 ? 11.340 -4.691 -12.017 1.00 93.38 195 ARG A CA 1
ATOM 1517 C C . ARG A 1 195 ? 10.433 -5.771 -12.623 1.00 93.38 195 ARG A C 1
ATOM 1519 O O . ARG A 1 195 ? 9.268 -5.514 -12.902 1.00 93.38 195 ARG A O 1
ATOM 1526 N N . THR A 1 196 ? 10.933 -6.997 -12.768 1.00 93.12 196 THR A N 1
ATOM 1527 C CA . THR A 1 196 ? 10.233 -8.155 -13.355 1.00 93.12 196 THR A CA 1
ATOM 1528 C C . THR A 1 196 ? 9.408 -8.964 -12.343 1.00 93.12 196 THR A C 1
ATOM 1530 O O . THR A 1 196 ? 8.792 -9.973 -12.691 1.00 93.12 196 THR A O 1
ATOM 1533 N N . THR A 1 197 ? 9.370 -8.537 -11.077 1.00 91.00 197 THR A N 1
ATOM 1534 C CA . THR A 1 197 ? 8.774 -9.315 -9.982 1.00 91.00 197 THR A CA 1
ATOM 1535 C C . THR A 1 197 ? 7.260 -9.106 -9.869 1.00 91.00 197 THR A C 1
ATOM 1537 O O . THR A 1 197 ? 6.803 -8.081 -9.371 1.00 91.00 197 THR A O 1
ATOM 1540 N N . GLN A 1 198 ? 6.478 -10.124 -10.242 1.00 93.12 198 GLN A N 1
ATOM 1541 C CA . GLN A 1 198 ? 5.005 -10.086 -10.204 1.00 93.12 198 GLN A CA 1
ATOM 1542 C C . GLN A 1 198 ? 4.379 -10.188 -8.802 1.00 93.12 198 GLN A C 1
ATOM 1544 O O . GLN A 1 198 ? 3.206 -9.877 -8.627 1.00 93.12 198 GLN A O 1
ATOM 1549 N N . VAL A 1 199 ? 5.130 -10.671 -7.805 1.00 92.94 199 VAL A N 1
ATOM 1550 C CA . VAL A 1 199 ? 4.597 -10.949 -6.455 1.00 92.94 199 VAL A CA 1
ATOM 1551 C C . VAL A 1 199 ? 4.576 -9.724 -5.539 1.00 92.94 199 VAL A C 1
ATOM 1553 O O . VAL A 1 199 ? 4.058 -9.808 -4.427 1.00 92.94 199 VAL A O 1
ATOM 1556 N N . ILE A 1 200 ? 5.127 -8.594 -5.987 1.00 96.44 200 ILE A N 1
ATOM 1557 C CA . ILE A 1 200 ? 5.133 -7.350 -5.219 1.00 96.44 200 ILE A CA 1
ATOM 1558 C C . ILE A 1 200 ? 3.885 -6.544 -5.585 1.00 96.44 200 ILE A C 1
ATOM 1560 O O . ILE A 1 200 ? 3.607 -6.295 -6.760 1.00 96.44 200 ILE A O 1
ATOM 1564 N N . GLN A 1 201 ? 3.119 -6.163 -4.566 1.00 97.25 201 GLN A N 1
ATOM 1565 C CA . GLN A 1 201 ? 1.886 -5.401 -4.724 1.00 97.25 201 GLN A CA 1
ATOM 1566 C C . GLN A 1 201 ? 2.179 -3.903 -4.813 1.00 97.25 201 GLN A C 1
ATOM 1568 O O . GLN A 1 201 ? 3.261 -3.438 -4.463 1.00 97.25 201 GLN A O 1
ATOM 1573 N N . ALA A 1 202 ? 1.193 -3.129 -5.244 1.00 97.12 202 ALA A N 1
ATOM 1574 C CA . ALA A 1 202 ? 1.243 -1.677 -5.221 1.00 97.12 202 ALA A CA 1
ATOM 1575 C C . ALA A 1 202 ? -0.025 -1.093 -4.596 1.00 97.12 202 ALA A C 1
ATOM 1577 O O . ALA A 1 202 ? -1.080 -1.728 -4.566 1.00 97.12 202 ALA A O 1
ATOM 1578 N N . VAL A 1 203 ? 0.10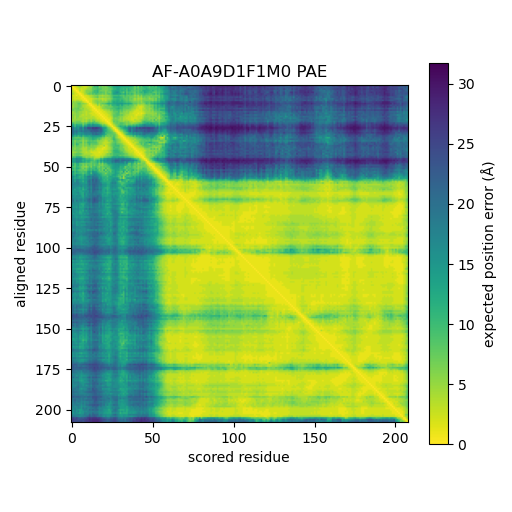6 0.135 -4.103 1.00 97.44 203 VAL A N 1
ATOM 1579 C CA . VAL A 1 203 ? -0.987 1.001 -3.655 1.00 97.44 203 VAL A CA 1
ATOM 1580 C C . VAL A 1 203 ? -0.721 2.401 -4.200 1.00 97.44 203 VAL A C 1
ATOM 1582 O O . VAL A 1 203 ? 0.432 2.803 -4.320 1.00 97.44 203 VAL A O 1
ATOM 1585 N N . CYS A 1 204 ? -1.764 3.156 -4.522 1.00 97.38 204 CYS A N 1
ATOM 1586 C CA . CYS A 1 204 ? -1.651 4.510 -5.055 1.00 97.38 204 CYS A CA 1
ATOM 1587 C C . CYS A 1 204 ? -2.060 5.540 -4.002 1.00 97.38 204 CYS A C 1
ATOM 1589 O O . CYS A 1 204 ? -3.022 5.332 -3.258 1.00 97.38 204 CYS A O 1
ATOM 1591 N N . LYS A 1 205 ? -1.382 6.685 -3.973 1.00 94.88 205 LYS A N 1
ATOM 1592 C CA . LYS A 1 205 ? -1.812 7.870 -3.225 1.00 94.88 205 LYS A CA 1
ATOM 1593 C C . LYS A 1 205 ? -3.179 8.339 -3.728 1.00 94.88 205 LYS A C 1
ATOM 1595 O O . LYS A 1 205 ? -3.460 8.286 -4.920 1.00 94.88 205 LYS A O 1
ATOM 1600 N N . ASN A 1 206 ? -3.998 8.847 -2.809 1.00 78.94 206 ASN A N 1
ATOM 1601 C CA . ASN A 1 206 ? -5.303 9.486 -3.037 1.00 78.94 206 ASN A CA 1
ATOM 1602 C C . ASN A 1 206 ? -6.453 8.583 -3.527 1.00 78.94 206 ASN A C 1
ATOM 1604 O O . ASN A 1 206 ? -7.592 9.054 -3.608 1.00 78.94 206 ASN A O 1
ATOM 1608 N N . GLY A 1 207 ? -6.220 7.279 -3.715 1.00 64.00 207 GLY A N 1
ATOM 1609 C CA . GLY A 1 207 ? -7.203 6.380 -4.329 1.00 64.00 207 GLY A CA 1
ATOM 1610 C C . GLY A 1 207 ? -7.410 6.713 -5.812 1.00 64.00 207 GLY A C 1
ATOM 1611 O O . GLY A 1 207 ? -7.258 7.863 -6.216 1.00 64.00 207 GLY A O 1
ATOM 1612 N N . LEU A 1 208 ? -7.702 5.698 -6.622 1.00 54.22 208 LEU A N 1
ATOM 1613 C CA . LEU A 1 208 ? -8.032 5.886 -8.038 1.00 54.22 208 LEU A CA 1
ATOM 1614 C C . LEU A 1 208 ? -9.454 6.427 -8.208 1.00 54.22 208 LEU A C 1
ATOM 1616 O O . LEU A 1 208 ? -10.306 6.093 -7.350 1.00 54.22 208 LEU A O 1
#

pLDDT: mean 84.5, std 14.23, range [37.38, 97.44]

Nearest PDB structures (foldseek):
  3h6r-assembly3_B-2  TM=5.292E-01  e=5.482E+00  Clitocybe nebularis
  3h6r-assembly3_A  TM=1.846E-01  e=1.199E+00  Clitocybe nebularis
  8fw5-assembly1_I  TM=3.281E-01  e=8.918E+00  Escherichia coli
  8ae4-assembly1_B  TM=1.798E-01  e=4.299E+00  Clitocybe nebularis

Solvent-accessible surface area (backbone atoms only — not comparable to full-atom values): 11680 Å² total; per-residue (Å²): 111,54,75,59,99,89,50,73,44,82,68,89,77,71,75,47,79,50,77,48,79,58,76,65,94,52,79,80,92,63,58,54,47,46,57,51,68,41,68,46,77,52,65,37,85,58,102,75,76,88,86,86,70,48,71,47,77,65,60,46,13,27,89,82,67,62,20,21,56,40,85,91,40,49,25,23,46,70,39,68,43,64,53,26,48,44,69,59,34,64,76,40,22,80,80,30,66,48,94,73,68,75,45,76,52,14,22,54,60,14,32,25,56,76,38,68,8,28,90,25,29,34,48,58,77,49,49,28,37,46,47,25,62,29,30,60,84,51,48,86,62,66,70,89,51,73,42,83,43,52,52,40,90,63,40,33,49,59,35,47,41,72,64,65,72,47,40,37,46,41,43,50,70,53,96,65,29,35,32,30,42,38,40,40,58,55,35,38,38,61,47,74,44,65,33,63,53,70,84,44,23,30,43,21,53,71,35,131

Sequence (208 aa):
MTASSDYARLCSLPSGSYYLLISSVKAGGKDKYNVKPENISFTITNSDWEGNASFEKLVKNCKEDGYFEANGKKWSCPFYPTPLTKAECEAQKNNLGISGCYEEPDYWAGAVKQCGGVQNMPTQADIAKIVSSIYKGNPNIEEYKDYNLTYENGTASSLGLPEPPFTLWTGEEYVGLAVYEGFWPTVVRWLTNGRTTQVIQAVCKNGL

Organism: NCBI:txid2840935

Foldseek 3Di:
DDDDPVDDDDPDDDFAKDKDADDAPPPDLLRQWDKPPRIDIDTPPDDDDDDDIDTHGPWDACVPNQWTDFPNWIKGAKDQFDFDALVRCVVCVVQQVNPHRQDPRFRLSRQSVVQRHLVFFADQCRVQRVCLQFFPPSDRDDGQDKDFTAGDPCSCVSRPHDDPQAKEWHSDADDQKTWMWTDHRGMIHIDIDGRPDRRHITMTTPYD

Mean predicted aligned error: 10.24 Å

Radius of gyration: 22.98 Å; Cα contacts (8 Å, |Δi|>4): 422; chains: 1; bounding box: 62×23×64 Å